Protein 3KB2 (pdb70)

Secondary structure (DSSP, 8-state):
-EEEEE-SSSSSHHHHHHHHHHHH---EEE---HHHHTT-HHHHHHHHHHHTT--SEEEES-HHHHHHHTTTBTT-----HHHHHHHHHHHTTTEEEEEEE--HHHHHHHHHHHS-S---HHHHHHHHHHHHH----SS-EEEEETTTS-HHHHHHHHHHHHHHGGG---/-EEEEE-SSSSSHHHHHHHHHHHH-PPEEE-S-HHHHHT-HHHHHHHHHHHHT--SEEEES-HHHHHHHTTTBTT-----HHHHHHHHHHHTTTEEEEEEE--HHHHHHHTTT-TTT--HHHHHHHHHH----SS-EEEEETTTS-HHHHHHHHHHHHHHHTT---

Foldseek 3Di:
DEEEEDEDPPQCLVVLQVVLCVVLVAAEAEADDQVQQLPDDVSNLVSLVVVLVDASHYYRHHLLVLQLCPVPDPSGHHHDPVSLVVSCVSCQLHYAAEYGYADLVVVLVSCVVVPDVPRPSVVSVSSNVSSVVSCVRPHDYHYDHSVPAPSVRVSVVVVVVVVCVVVDDD/DEEEEAEDPPFLLVVLLVLLCVPLVAAEEEADDFVQQLVDDVSNLVRLVVVLVDARHYYRHHQLVLQLCVVVDPSGHHYDPCSLVVSCVSCQVGYAAEYTEEPLVVVVVVPPPDPVVCVSVSSRVSSVVSCPHPHDYHYDHCVVDPSVVVSVVVNVVVCVVVVHDD

Solvent-accessible surface area: 17547 Å² total

B-factor: mean 28.63, std 14.68, range [1.0, 95.71]

Radius of gyration: 23.87 Å; Cα contacts (8 Å, |Δi|>4): 507; chains: 2; bounding box: 42×41×83 Å

Structure (mmCIF, N/CA/C/O backbone):
data_3KB2
#
_entry.id   3KB2
#
_cell.length_a   45.478
_cell.length_b   63.050
_cell.length_c   70.456
_cell.angle_alpha   90.000
_cell.angle_beta   91.570
_cell.angle_gamma   90.000
#
_symmetry.space_group_name_H-M   'P 1 21 1'
#
loop_
_entity.id
_entity.type
_entity.pdbx_description
1 polymer 'SPBc2 prophage-derived uncharacterized protein yorR'
2 non-polymer "GUANOSINE-3'-MONOPHOSPHATE-5'-DIPHOSPHATE"
3 non-polymer 'MAGNESIUM ION'
4 water water
#
loop_
_atom_site.group_PDB
_atom_site.id
_atom_site.type_symbol
_atom_site.label_atom_id
_atom_site.label_alt_id
_atom_site.label_comp_id
_atom_site.label_asym_id
_atom_site.label_entity_id
_atom_site.label_seq_id
_atom_site.pdbx_PDB_ins_code
_atom_site.Cartn_x
_atom_site.Cartn_y
_atom_site.Cartn_z
_atom_site.occupancy
_atom_site.B_iso_or_equiv
_atom_site.auth_seq_id
_atom_site.auth_comp_id
_atom_site.auth_asym_id
_atom_site.auth_atom_id
_atom_site.pdbx_PDB_model_num
ATOM 1 N N . THR A 1 2 ? -2.046 50.307 38.088 1.00 27.23 2 THR A N 1
ATOM 2 C CA . THR A 1 2 ? -2.293 51.736 38.402 1.00 23.90 2 THR A CA 1
ATOM 3 C C . THR A 1 2 ? -2.361 51.856 39.924 1.00 27.90 2 THR A C 1
ATOM 4 O O . THR A 1 2 ? -2.366 50.845 40.636 1.00 21.06 2 THR A O 1
ATOM 8 N N . LEU A 1 3 ? -2.393 53.088 40.418 1.00 24.05 3 LEU A N 1
ATOM 9 C CA . LEU A 1 3 ? -2.439 53.343 41.853 1.00 20.87 3 LEU A CA 1
ATOM 10 C C . LEU A 1 3 ? -3.825 53.828 42.241 1.00 14.85 3 LEU A C 1
ATOM 11 O O . LEU A 1 3 ? -4.217 54.945 41.905 1.00 13.18 3 LEU A O 1
ATOM 16 N N . ILE A 1 4 ? -4.565 52.984 42.954 1.00 17.32 4 ILE A N 1
ATOM 17 C CA . ILE A 1 4 ? -5.926 53.324 43.364 1.00 11.59 4 ILE A CA 1
ATOM 18 C C . ILE A 1 4 ? -5.963 53.908 44.763 1.00 9.39 4 ILE A C 1
ATOM 19 O O . ILE A 1 4 ? -5.559 53.268 45.724 1.00 18.53 4 ILE A O 1
ATOM 24 N N . ILE A 1 5 ? -6.461 55.128 44.869 1.00 10.71 5 ILE A N 1
ATOM 25 C CA . ILE A 1 5 ? -6.542 55.815 46.150 1.00 16.75 5 ILE A CA 1
ATOM 26 C C . ILE A 1 5 ? -7.999 55.967 46.594 1.00 15.41 5 ILE A C 1
ATOM 27 O O . ILE A 1 5 ? -8.828 56.540 45.874 1.00 25.05 5 ILE A O 1
ATOM 32 N N . LEU A 1 6 ? -8.305 55.455 47.781 1.00 19.49 6 LEU A N 1
ATOM 33 C CA . LEU A 1 6 ? -9.661 55.515 48.331 1.00 15.44 6 LEU A CA 1
ATOM 34 C C . LEU A 1 6 ? -9.754 56.539 49.450 1.00 14.93 6 LEU A C 1
ATOM 35 O O . LEU A 1 6 ? -9.109 56.406 50.483 1.00 12.37 6 LEU A O 1
ATOM 40 N N . GLU A 1 7 ? -10.570 57.561 49.239 1.00 17.01 7 GLU A N 1
ATOM 41 C CA . GLU A 1 7 ? -10.727 58.613 50.225 1.00 15.08 7 GLU A CA 1
ATOM 42 C C . GLU A 1 7 ? -12.188 58.826 50.559 1.00 14.79 7 GLU A C 1
ATOM 43 O O . GLU A 1 7 ? -13.077 58.426 49.809 1.00 16.32 7 GLU A O 1
ATOM 49 N N . GLY A 1 8 ? -12.427 59.469 51.692 1.00 12.94 8 GLY A N 1
ATOM 50 C CA . GLY A 1 8 ? -13.787 59.730 52.108 1.00 15.10 8 GLY A CA 1
ATOM 51 C C . GLY A 1 8 ? -13.962 59.470 53.588 1.00 17.09 8 GLY A C 1
ATOM 52 O O . GLY A 1 8 ? -13.119 58.818 54.220 1.00 13.38 8 GLY A O 1
ATOM 53 N N . PRO A 1 9 ? -15.056 59.982 54.173 1.00 18.70 9 PRO A N 1
ATOM 54 C CA . PRO A 1 9 ? -15.361 59.811 55.594 1.00 18.39 9 PRO A CA 1
ATOM 55 C C . PRO A 1 9 ? -15.602 58.345 55.942 1.00 19.34 9 PRO A C 1
ATOM 56 O O . PRO A 1 9 ? -15.728 57.497 55.055 1.00 24.07 9 PRO A O 1
ATOM 60 N N . ASP A 1 10 ? -15.682 58.062 57.239 1.00 20.24 10 ASP A N 1
ATOM 61 C CA . ASP A 1 10 ? -15.912 56.711 57.742 1.00 22.39 10 ASP A CA 1
ATOM 62 C C . ASP A 1 10 ? -17.222 56.084 57.289 1.00 24.05 10 ASP A C 1
ATOM 63 O O . ASP A 1 10 ? -18.191 56.775 56.964 1.00 14.49 10 ASP A O 1
ATOM 68 N N . CYS A 1 11 ? -17.240 54.759 57.293 1.00 19.49 11 CYS A N 1
ATOM 69 C CA . CYS A 1 11 ? -18.428 54.012 56.922 1.00 22.39 11 CYS A CA 1
ATOM 70 C C . CYS A 1 11 ? -18.936 54.292 55.517 1.00 25.29 11 CYS A C 1
ATOM 71 O O . CYS A 1 11 ? -20.146 54.373 55.288 1.00 32.27 11 CYS A O 1
ATOM 74 N N . CYS A 1 12 ? -18.016 54.443 54.574 1.00 16.37 12 CYS A N 1
ATOM 75 C CA . CYS A 1 12 ? -18.413 54.694 53.202 1.00 16.53 12 CYS A CA 1
ATOM 76 C C . CYS A 1 12 ? -17.894 53.601 52.279 1.00 11.89 12 CYS A C 1
ATOM 77 O O . CYS A 1 12 ? -17.601 53.849 51.113 1.00 18.26 12 CYS A O 1
ATOM 80 N N . PHE A 1 13 ? -17.784 52.394 52.823 1.00 7.69 13 PHE A N 1
ATOM 81 C CA . PHE A 1 13 ? -17.353 51.226 52.075 1.00 11.78 13 PHE A CA 1
ATOM 82 C C . PHE A 1 13 ? -15.904 51.230 51.589 1.00 10.35 13 PHE A C 1
ATOM 83 O O . PHE A 1 13 ? -15.515 50.360 50.813 1.00 10.28 13 PHE A O 1
ATOM 91 N N . LYS A 1 14 ? -15.096 52.181 52.047 1.00 12.41 14 LYS A N 1
ATOM 92 C CA . LYS A 1 14 ? -13.709 52.250 51.589 1.00 12.71 14 LYS A CA 1
ATOM 93 C C . LYS A 1 14 ? -12.932 50.944 51.707 1.00 10.45 14 LYS A C 1
ATOM 94 O O . LYS A 1 14 ? -12.395 50.449 50.718 1.00 7.71 14 LYS A O 1
ATOM 100 N N . SER A 1 15 ? -12.886 50.376 52.908 1.00 15.68 15 SER A N 1
ATOM 101 C CA . SER A 1 15 ? -12.148 49.138 53.135 1.00 10.43 15 SER A CA 1
ATOM 102 C C . SER A 1 15 ? -12.735 47.917 52.443 1.00 18.48 15 SER A C 1
ATOM 103 O O . SER A 1 15 ? -12.009 47.003 52.043 1.00 11.01 15 SER A O 1
ATOM 106 N N . THR A 1 16 ? -14.058 47.911 52.312 1.00 25.37 16 THR A N 1
ATOM 107 C CA . THR A 1 16 ? -14.778 46.830 51.647 1.00 15.71 16 THR A CA 1
ATOM 108 C C . THR A 1 16 ? -14.414 46.915 50.165 1.00 20.45 16 THR A C 1
ATOM 109 O O . THR A 1 16 ? -14.000 45.927 49.560 1.00 10.56 16 THR A O 1
ATOM 113 N N . VAL A 1 17 ? -14.562 48.104 49.583 1.00 21.35 17 VAL A N 1
ATOM 114 C CA . VAL A 1 17 ? -14.231 48.277 48.173 1.00 20.87 17 VAL A CA 1
ATOM 115 C C . VAL A 1 17 ? -12.798 47.836 47.941 1.00 11.75 17 VAL A C 1
ATOM 116 O O . VAL A 1 17 ? -12.514 47.092 47.008 1.00 13.76 17 VAL A O 1
ATOM 120 N N . ALA A 1 18 ? -11.903 48.289 48.810 1.00 10.48 18 ALA A N 1
ATOM 121 C CA . ALA A 1 18 ? -10.490 47.954 48.717 1.00 7.36 18 ALA A CA 1
ATOM 122 C C . ALA A 1 18 ? -10.272 46.438 48.660 1.00 14.35 18 ALA A C 1
ATOM 123 O O . ALA A 1 18 ? -9.476 45.933 47.857 1.00 9.62 18 ALA A O 1
ATOM 125 N N . ALA A 1 19 ? -10.980 45.715 49.522 1.00 13.66 19 ALA A N 1
ATOM 126 C CA . ALA A 1 19 ? -10.865 44.263 49.581 1.00 12.35 19 ALA A CA 1
ATOM 127 C C . ALA A 1 19 ? -11.377 43.600 48.306 1.00 13.89 19 ALA A C 1
ATOM 128 O O . ALA A 1 19 ? -10.809 42.617 47.837 1.00 7.71 19 ALA A O 1
ATOM 130 N N . LYS A 1 20 ? -12.466 44.139 47.758 1.00 15.13 20 LYS A N 1
ATOM 131 C CA . LYS A 1 20 ? -13.067 43.599 46.542 1.00 14.09 20 LYS A CA 1
ATOM 132 C C . LYS A 1 20 ? -12.190 43.903 45.317 1.00 18.23 20 LYS A C 1
ATOM 133 O O . LYS A 1 20 ? -12.051 43.068 44.414 1.00 16.51 20 LYS A O 1
ATOM 139 N N . LEU A 1 21 ? -11.595 45.094 45.288 1.00 18.97 21 LEU A N 1
ATOM 140 C CA . LEU A 1 21 ? -10.731 45.479 44.178 1.00 18.30 21 LEU A CA 1
ATOM 141 C C . LEU A 1 21 ? -9.455 44.651 44.228 1.00 13.66 21 LEU A C 1
ATOM 142 O O . LEU A 1 21 ? -8.931 44.237 43.198 1.00 16.51 21 LEU A O 1
ATOM 147 N N . SER A 1 22 ? -8.973 44.395 45.437 1.00 13.18 22 SER A N 1
ATOM 148 C CA . SER A 1 22 ? -7.750 43.626 45.630 1.00 11.99 22 SER A CA 1
ATOM 149 C C . SER A 1 22 ? -7.894 42.165 45.211 1.00 20.52 22 SER A C 1
ATOM 150 O O . SER A 1 22 ? -6.962 41.567 44.670 1.00 15.58 22 SER A O 1
ATOM 153 N N . LYS A 1 23 ? -9.060 41.589 45.476 1.00 20.80 23 LYS A N 1
ATOM 154 C CA . LYS A 1 23 ? -9.322 40.203 45.117 1.00 17.50 23 LYS A CA 1
ATOM 155 C C . LYS A 1 23 ? -9.279 40.076 43.597 1.00 25.52 23 LYS A C 1
ATOM 156 O O . LYS A 1 23 ? -8.659 39.157 43.063 1.00 24.94 23 LYS A O 1
ATOM 162 N N . GLU A 1 24 ? -9.925 41.013 42.906 1.00 23.69 24 GLU A N 1
ATOM 163 C CA . GLU A 1 24 ? -9.960 41.009 41.447 1.00 14.94 24 GLU A CA 1
ATOM 164 C C . GLU A 1 24 ? -8.642 41.425 40.816 1.00 16.93 24 GLU A C 1
ATOM 165 O O . GLU A 1 24 ? -7.996 40.630 40.148 1.00 33.34 24 GLU A O 1
ATOM 171 N N . LEU A 1 25 ? -8.243 42.674 41.030 1.00 26.31 25 LEU A N 1
ATOM 172 C CA . LEU A 1 25 ? -7.010 43.208 40.445 1.00 21.02 25 LEU A CA 1
ATOM 173 C C . LEU A 1 25 ? -5.754 42.585 41.032 1.00 26.78 25 LEU A C 1
ATOM 174 O O . LEU A 1 25 ? -4.672 42.679 40.449 1.00 27.88 25 LEU A O 1
ATOM 179 N N . LYS A 1 26 ? -5.917 41.960 42.191 1.00 27.78 26 LYS A N 1
ATOM 180 C CA . LYS A 1 26 ? -4.821 41.335 42.917 1.00 30.27 26 LYS A CA 1
ATOM 181 C C . LYS A 1 26 ? -3.808 42.366 43.401 1.00 30.37 26 LYS A C 1
ATOM 182 O O . LYS A 1 26 ? -2.614 42.080 43.516 1.00 30.12 26 LYS A O 1
ATOM 188 N N . TYR A 1 27 ? -4.292 43.575 43.681 1.00 26.15 27 TYR A N 1
ATOM 189 C CA . TYR A 1 27 ? -3.429 44.635 44.189 1.00 18.73 27 TYR A CA 1
ATOM 190 C C . TYR A 1 27 ? -3.377 44.529 45.708 1.00 18.63 27 TYR A C 1
ATOM 191 O O . TYR A 1 27 ? -4.379 44.241 46.351 1.00 24.38 27 TYR A O 1
ATOM 200 N N . PRO A 1 28 ? -2.198 44.737 46.305 1.00 20.56 28 PRO A N 1
ATOM 201 C CA . PRO A 1 28 ? -2.126 44.652 47.766 1.00 18.38 28 PRO A CA 1
ATOM 202 C C . PRO A 1 28 ? -2.855 45.879 48.311 1.00 16.05 28 PRO A C 1
ATOM 203 O O . PRO A 1 28 ? -2.961 46.880 47.614 1.00 19.05 28 PRO A O 1
ATOM 207 N N . ILE A 1 29 ? -3.342 45.799 49.546 1.00 18.77 29 ILE A N 1
ATOM 208 C CA . ILE A 1 29 ? -4.048 46.903 50.190 1.00 17.19 29 ILE A CA 1
ATOM 209 C C . ILE A 1 29 ? -3.177 47.534 51.282 1.00 17.25 29 ILE A C 1
ATOM 210 O O . ILE A 1 29 ? -2.683 46.840 52.173 1.00 15.11 29 ILE A O 1
ATOM 215 N N . ILE A 1 30 ? -3.021 48.852 51.232 1.00 19.66 30 ILE A N 1
ATOM 216 C CA . ILE A 1 30 ? -2.204 49.567 52.211 1.00 21.35 30 ILE A CA 1
ATOM 217 C C . ILE A 1 30 ? -2.955 50.772 52.779 1.00 16.69 30 ILE A C 1
ATOM 218 O O . ILE A 1 30 ? -3.556 51.535 52.029 1.00 19.59 30 ILE A O 1
ATOM 223 N N . LYS A 1 31 ? -2.925 50.932 54.098 1.00 13.74 31 LYS A N 1
ATOM 224 C CA . LYS A 1 31 ? -3.575 52.065 54.750 1.00 20.93 31 LYS A CA 1
ATOM 225 C C . LYS A 1 31 ? -2.606 53.239 54.651 1.00 22.15 31 LYS A C 1
ATOM 226 O O . LYS A 1 31 ? -1.458 53.125 55.064 1.00 29.88 31 LYS A O 1
ATOM 232 N N . GLY A 1 32 ? -3.064 54.360 54.106 1.00 29.41 32 GLY A N 1
ATOM 233 C CA . GLY A 1 32 ? -2.187 55.507 53.960 1.00 34.26 32 GLY A CA 1
ATOM 234 C C . GLY A 1 32 ? -2.052 56.388 55.184 1.00 43.87 32 GLY A C 1
ATOM 235 O O . GLY A 1 32 ? -0.962 56.505 55.760 1.00 52.00 32 GLY A O 1
ATOM 236 N N . SER A 1 33 ? -3.157 57.012 55.579 1.00 44.32 33 SER A N 1
ATOM 237 C CA . SER A 1 33 ? -3.163 57.902 56.736 1.00 48.06 33 SER A CA 1
ATOM 238 C C . SER A 1 33 ? -3.142 57.152 58.059 1.00 46.67 33 SER A C 1
ATOM 239 O O . SER A 1 33 ? -4.084 56.449 58.419 1.00 51.01 33 SER A O 1
ATOM 242 N N . SER A 1 34 ? -2.040 57.317 58.776 1.00 43.52 34 SER A N 1
ATOM 243 C CA . SER A 1 34 ? -1.840 56.679 60.067 1.00 38.06 34 SER A CA 1
ATOM 244 C C . SER A 1 34 ? -1.863 57.748 61.162 1.00 40.52 34 SER A C 1
ATOM 245 O O . SER A 1 34 ? -1.152 58.751 61.087 1.00 31.46 34 SER A O 1
ATOM 248 N N . PHE A 1 35 ? -2.688 57.536 62.179 1.00 40.44 35 PHE A N 1
ATOM 249 C CA . PHE A 1 35 ? -2.781 58.497 63.267 1.00 37.19 35 PHE A CA 1
ATOM 250 C C . PHE A 1 35 ? -1.431 58.609 63.963 1.00 33.45 35 PHE A C 1
ATOM 251 O O . PHE A 1 35 ? -0.995 59.705 64.294 1.00 36.18 35 PHE A O 1
ATOM 259 N N . GLU A 1 36 ? -0.767 57.477 64.172 1.00 33.72 36 GLU A N 1
ATOM 260 C CA . GLU A 1 36 ? 0.533 57.467 64.842 1.00 34.71 36 GLU A CA 1
ATOM 261 C C . GLU A 1 36 ? 1.588 58.232 64.048 1.00 32.20 36 GLU A C 1
ATOM 262 O O . GLU A 1 36 ? 2.397 58.961 64.614 1.00 34.09 36 GLU A O 1
ATOM 268 N N . LEU A 1 37 ? 1.581 58.052 62.734 1.00 33.45 37 LEU A N 1
ATOM 269 C CA . LEU A 1 37 ? 2.537 58.726 61.868 1.00 27.43 37 LEU A CA 1
ATOM 270 C C . LEU A 1 37 ? 2.268 60.224 61.830 1.00 29.39 37 LEU A C 1
ATOM 271 O O . LEU A 1 37 ? 3.192 61.036 61.746 1.00 33.08 37 LEU A O 1
ATOM 276 N N . ALA A 1 38 ? 0.994 60.589 61.887 1.00 25.76 38 ALA A N 1
ATOM 277 C CA . ALA A 1 38 ? 0.622 61.993 61.836 1.00 26.94 38 ALA A CA 1
ATOM 278 C C . ALA A 1 38 ? 1.182 62.777 63.008 1.00 23.70 38 ALA A C 1
ATOM 279 O O . ALA A 1 38 ? 1.527 63.944 62.864 1.00 20.36 38 ALA A O 1
ATOM 281 N N . LYS A 1 39 ? 1.280 62.131 64.165 1.00 26.88 39 LYS A N 1
ATOM 282 C CA . LYS A 1 39 ? 1.800 62.789 65.356 1.00 29.73 39 LYS A CA 1
ATOM 283 C C . LYS A 1 39 ? 3.322 62.708 65.513 1.00 31.75 39 LYS A C 1
ATOM 284 O O . LYS A 1 39 ? 3.861 63.161 66.517 1.00 36.63 39 LYS A O 1
ATOM 290 N N . SER A 1 40 ? 4.016 62.142 64.529 1.00 30.07 40 SER A N 1
ATOM 291 C CA . SER A 1 40 ? 5.469 62.031 64.622 1.00 27.63 40 SER A CA 1
ATOM 292 C C . SER A 1 40 ? 6.210 63.143 63.860 1.00 26.95 40 SER A C 1
ATOM 293 O O . SER A 1 40 ? 7.440 63.106 63.712 1.00 24.81 40 SER A O 1
ATOM 296 N N . GLY A 1 41 ? 5.456 64.136 63.387 1.00 23.24 41 GLY A N 1
ATOM 297 C CA . GLY A 1 41 ? 6.061 65.263 62.690 1.00 21.86 41 GLY A CA 1
ATOM 298 C C . GLY A 1 41 ? 5.910 65.297 61.183 1.00 14.99 41 GLY A C 1
ATOM 299 O O . GLY A 1 41 ? 5.722 64.268 60.551 1.00 19.30 41 GLY A O 1
ATOM 300 N N . ASN A 1 42 ? 6.020 66.482 60.596 1.00 18.80 42 ASN A N 1
ATOM 301 C CA . ASN A 1 42 ? 5.876 66.603 59.156 1.00 20.19 42 ASN A CA 1
ATOM 302 C C . ASN A 1 42 ? 6.924 65.839 58.315 1.00 25.30 42 ASN A C 1
ATOM 303 O O . ASN A 1 42 ? 6.565 65.163 57.349 1.00 23.66 42 ASN A O 1
ATOM 308 N N . GLU A 1 43 ? 8.202 65.939 58.674 1.00 25.91 43 GLU A N 1
ATOM 309 C CA . GLU A 1 43 ? 9.264 65.236 57.949 1.00 26.60 43 GLU A CA 1
ATOM 310 C C . GLU A 1 43 ? 8.933 63.737 57.839 1.00 22.62 43 GLU A C 1
ATOM 311 O O . GLU A 1 43 ? 9.021 63.143 56.760 1.00 26.56 43 GLU A O 1
ATOM 317 N N . LYS A 1 44 ? 8.580 63.124 58.966 1.00 19.10 44 LYS A N 1
ATOM 318 C CA . LYS A 1 44 ? 8.231 61.711 58.977 1.00 22.08 44 LYS A CA 1
ATOM 319 C C . LYS A 1 44 ? 6.999 61.520 58.086 1.00 27.90 44 LYS A C 1
ATOM 320 O O . LYS A 1 44 ? 6.934 60.564 57.309 1.00 23.86 44 LYS A O 1
ATOM 326 N N . LEU A 1 45 ? 6.030 62.435 58.202 1.00 20.65 45 LEU A N 1
ATOM 327 C CA . LEU A 1 45 ? 4.777 62.366 57.437 1.00 21.96 45 LEU A CA 1
ATOM 328 C C . LEU A 1 45 ? 5.012 62.363 55.940 1.00 13.61 45 LEU A C 1
ATOM 329 O O . LEU A 1 45 ? 4.572 61.460 55.231 1.00 18.57 45 LEU A O 1
ATOM 334 N N . PHE A 1 46 ? 5.709 63.383 55.468 1.00 11.97 46 PHE A N 1
ATOM 335 C CA . PHE A 1 46 ? 6.001 63.521 54.050 1.00 23.60 46 PHE A CA 1
ATOM 336 C C . PHE A 1 46 ? 6.802 62.346 53.498 1.00 22.69 46 PHE A C 1
ATOM 337 O O . PHE A 1 46 ? 6.530 61.855 52.398 1.00 15.24 46 PHE A O 1
ATOM 345 N N . GLU A 1 47 ? 7.793 61.908 54.265 1.00 20.11 47 GLU A N 1
ATOM 346 C CA . GLU A 1 47 ? 8.637 60.789 53.865 1.00 23.21 47 GLU A CA 1
ATOM 347 C C . GLU A 1 47 ? 7.782 59.541 53.553 1.00 19.41 47 GLU A C 1
ATOM 348 O O . GLU A 1 47 ? 7.952 58.888 52.515 1.00 22.11 47 GLU A O 1
ATOM 354 N N . HIS A 1 48 ? 6.851 59.229 54.444 1.00 12.60 48 HIS A N 1
ATOM 355 C CA . HIS A 1 48 ? 5.981 58.079 54.257 1.00 13.69 48 HIS A CA 1
ATOM 356 C C . HIS A 1 48 ? 5.082 58.206 53.024 1.00 16.79 48 HIS A C 1
ATOM 357 O O . HIS A 1 48 ? 4.917 57.246 52.264 1.00 13.57 48 HIS A O 1
ATOM 364 N N . PHE A 1 49 ? 4.498 59.388 52.829 1.00 15.45 49 PHE A N 1
ATOM 365 C CA . PHE A 1 49 ? 3.620 59.611 51.692 1.00 7.78 49 PHE A CA 1
ATOM 366 C C . PHE A 1 49 ? 4.392 59.535 50.396 1.00 13.83 49 PHE A C 1
ATOM 367 O O . PHE A 1 49 ? 3.887 59.047 49.388 1.00 20.07 49 PHE A O 1
ATOM 375 N N . ASN A 1 50 ? 5.628 60.008 50.427 1.00 18.14 50 ASN A N 1
ATOM 376 C CA . ASN A 1 50 ? 6.457 59.989 49.235 1.00 15.95 50 ASN A CA 1
ATOM 377 C C . ASN A 1 50 ? 6.797 58.562 48.831 1.00 12.73 50 ASN A C 1
ATOM 378 O O . ASN A 1 50 ? 6.876 58.258 47.649 1.00 17.19 50 ASN A O 1
ATOM 383 N N . LYS A 1 51 ? 7.015 57.695 49.816 1.00 16.14 51 LYS A N 1
ATOM 384 C CA . LYS A 1 51 ? 7.326 56.297 49.534 1.00 17.94 51 LYS A CA 1
ATOM 385 C C . LYS A 1 51 ? 6.111 55.626 48.921 1.00 24.41 51 LYS A C 1
ATOM 386 O O . LYS A 1 51 ? 6.233 54.839 47.982 1.00 28.95 51 LYS A O 1
ATOM 392 N N . LEU A 1 52 ? 4.932 55.920 49.454 1.00 24.29 52 LEU A N 1
ATOM 393 C CA . LEU A 1 52 ? 3.739 55.320 48.893 1.00 20.74 52 LEU A CA 1
ATOM 394 C C . LEU A 1 52 ? 3.609 55.800 47.463 1.00 13.05 52 LEU A C 1
ATOM 395 O O . LEU A 1 52 ? 3.222 55.042 46.595 1.00 19.11 52 LEU A O 1
ATOM 400 N N . ALA A 1 53 ? 3.963 57.058 47.224 1.00 17.51 53 ALA A N 1
ATOM 401 C CA . ALA A 1 53 ? 3.869 57.631 45.892 1.00 16.20 53 ALA A CA 1
ATOM 402 C C . ALA A 1 53 ? 4.735 56.900 44.875 1.00 22.03 53 ALA A C 1
ATOM 403 O O . ALA A 1 53 ? 4.558 57.061 43.666 1.00 19.78 53 ALA A O 1
ATOM 405 N N . ASP A 1 54 ? 5.684 56.105 45.352 1.00 27.26 54 ASP A N 1
ATOM 406 C CA . ASP A 1 54 ? 6.536 55.350 44.438 1.00 22.53 54 ASP A CA 1
ATOM 407 C C . ASP A 1 54 ? 5.858 54.045 44.042 1.00 21.14 54 ASP A C 1
ATOM 408 O O . ASP A 1 54 ? 6.121 53.502 42.974 1.00 24.77 54 ASP A O 1
ATOM 413 N N . GLU A 1 55 ? 4.981 53.552 44.913 1.00 25.09 55 GLU A N 1
ATOM 414 C CA . GLU A 1 55 ? 4.262 52.311 44.669 1.00 20.90 55 GLU A CA 1
ATOM 415 C C . GLU A 1 55 ? 3.332 52.413 43.470 1.00 26.82 55 GLU A C 1
ATOM 416 O O . GLU A 1 55 ? 2.973 53.509 43.026 1.00 23.75 55 GLU A O 1
ATOM 422 N N . ASP A 1 56 ? 2.960 51.251 42.941 1.00 23.21 56 ASP A N 1
ATOM 423 C CA . ASP A 1 56 ? 2.043 51.169 41.814 1.00 25.15 56 ASP A CA 1
ATOM 424 C C . ASP A 1 56 ? 1.383 49.798 41.874 1.00 27.91 56 ASP A C 1
ATOM 425 O O . ASP A 1 56 ? 1.945 48.852 42.430 1.00 24.76 56 ASP A O 1
ATOM 430 N N . ASN A 1 57 ? 0.183 49.706 41.315 1.00 25.11 57 ASN A N 1
ATOM 431 C CA . ASN A 1 57 ? -0.585 48.473 41.322 1.00 18.94 57 ASN A CA 1
ATOM 432 C C . ASN A 1 57 ? -0.929 48.075 42.750 1.00 20.28 57 ASN A C 1
ATOM 433 O O . ASN A 1 57 ? -0.798 46.916 43.148 1.00 20.16 57 ASN A O 1
ATOM 438 N N . VAL A 1 58 ? -1.361 49.061 43.526 1.00 16.39 58 VAL A N 1
ATOM 439 C CA . VAL A 1 58 ? -1.760 48.816 44.899 1.00 18.34 58 VAL A CA 1
ATOM 440 C C . VAL A 1 58 ? -2.951 49.696 45.171 1.00 11.66 58 VAL A C 1
ATOM 441 O O . VAL A 1 58 ? -3.251 50.593 44.397 1.00 13.55 58 VAL A O 1
ATOM 445 N N . ILE A 1 59 ? -3.634 49.412 46.269 1.00 13.85 59 ILE A N 1
ATOM 446 C CA . ILE A 1 59 ? -4.806 50.164 46.675 1.00 16.56 59 ILE A CA 1
ATOM 447 C C . ILE A 1 59 ? -4.474 50.844 47.992 1.00 9.04 59 ILE A C 1
ATOM 448 O O . ILE A 1 59 ? -4.097 50.180 48.949 1.00 14.01 59 ILE A O 1
ATOM 453 N N . ILE A 1 60 ? -4.597 52.166 48.030 1.00 8.18 60 ILE A N 1
ATOM 454 C CA . ILE A 1 60 ? -4.300 52.928 49.236 1.00 12.43 60 ILE A CA 1
ATOM 455 C C . ILE A 1 60 ? -5.610 53.341 49.914 1.00 17.60 60 ILE A C 1
ATOM 456 O O . ILE A 1 60 ? -6.346 54.188 49.401 1.00 21.85 60 ILE A O 1
ATOM 461 N N . ASP A 1 61 ? -5.898 52.721 51.055 1.00 14.29 61 ASP A N 1
ATOM 462 C CA . ASP A 1 61 ? -7.105 52.991 51.838 1.00 17.27 61 ASP A CA 1
ATOM 463 C C . ASP A 1 61 ? -6.813 54.224 52.701 1.00 12.00 61 ASP A C 1
ATOM 464 O O . ASP A 1 61 ? -6.213 54.105 53.762 1.00 16.03 61 ASP A O 1
ATOM 469 N N . ARG A 1 62 ? -7.231 55.395 52.219 1.00 12.90 62 ARG A N 1
ATOM 470 C CA . ARG A 1 62 ? -7.011 56.683 52.884 1.00 17.93 62 ARG A CA 1
ATOM 471 C C . ARG A 1 62 ? -5.586 57.155 52.605 1.00 18.14 62 ARG A C 1
ATOM 472 O O . ARG A 1 62 ? -4.625 56.414 52.820 1.00 16.79 62 ARG A O 1
ATOM 480 N N . PHE A 1 63 ? -5.452 58.394 52.138 1.00 19.83 63 PHE A N 1
ATOM 481 C CA . PHE A 1 63 ? -4.143 58.913 51.776 1.00 13.84 63 PHE A CA 1
ATOM 482 C C . PHE A 1 63 ? -3.936 60.402 52.127 1.00 13.95 63 PHE A C 1
ATOM 483 O O . PHE A 1 63 ? -4.354 60.848 53.194 1.00 9.40 63 PHE A O 1
ATOM 491 N N . VAL A 1 64 ? -3.282 61.152 51.235 1.00 17.35 64 VAL A N 1
ATOM 492 C CA . VAL A 1 64 ? -2.983 62.570 51.453 1.00 13.85 64 VAL A CA 1
ATOM 493 C C . VAL A 1 64 ? -4.196 63.463 51.697 1.00 18.80 64 VAL A C 1
ATOM 494 O O . VAL A 1 64 ? -4.102 64.440 52.431 1.00 20.55 64 VAL A O 1
ATOM 498 N N . TYR A 1 65 ? -5.332 63.151 51.093 1.00 12.71 65 TYR A N 1
ATOM 499 C CA . TYR A 1 65 ? -6.496 63.997 51.295 1.00 16.97 65 TYR A CA 1
ATOM 500 C C . TYR A 1 65 ? -7.088 63.840 52.683 1.00 20.14 65 TYR A C 1
ATOM 501 O O . TYR A 1 65 ? -7.438 64.836 53.312 1.00 20.32 65 TYR A O 1
ATOM 510 N N . SER A 1 66 ? -7.183 62.610 53.184 1.00 16.20 66 SER A N 1
ATOM 511 C CA . SER A 1 66 ? -7.696 62.421 54.533 1.00 12.06 66 SER A CA 1
ATOM 512 C C . SER A 1 66 ? -6.758 63.141 55.505 1.00 13.78 66 SER A C 1
ATOM 513 O O . SER A 1 66 ? -7.196 63.623 56.543 1.00 13.80 66 SER A O 1
ATOM 516 N N . ASN A 1 67 ? -5.465 63.204 55.181 1.00 12.75 67 ASN A N 1
ATOM 517 C CA . ASN A 1 67 ? -4.528 63.887 56.061 1.00 9.80 67 ASN A CA 1
ATOM 518 C C . ASN A 1 67 ? -4.925 65.348 56.212 1.00 13.90 67 ASN A C 1
ATOM 519 O O . ASN A 1 67 ? -4.948 65.873 57.319 1.00 19.94 67 ASN A O 1
ATOM 524 N N . LEU A 1 68 ? -5.242 65.994 55.095 1.00 9.77 68 LEU A N 1
ATOM 525 C CA . LEU A 1 68 ? -5.662 67.387 55.095 1.00 11.21 68 LEU A CA 1
ATOM 526 C C . LEU A 1 68 ? -6.914 67.634 55.937 1.00 17.29 68 LEU A C 1
ATOM 527 O O . LEU A 1 68 ? -7.060 68.695 56.549 1.00 20.45 68 LEU A O 1
ATOM 532 N N . VAL A 1 69 ? -7.812 66.649 55.966 1.00 17.97 69 VAL A N 1
ATOM 533 C CA . VAL A 1 69 ? -9.064 66.732 56.725 1.00 15.13 69 VAL A CA 1
ATOM 534 C C . VAL A 1 69 ? -8.820 66.621 58.232 1.00 22.45 69 VAL A C 1
ATOM 535 O O . VAL A 1 69 ? -9.150 67.534 59.002 1.00 20.90 69 VAL A O 1
ATOM 539 N N . TYR A 1 70 ? -8.219 65.506 58.643 1.00 22.56 70 TYR A N 1
ATOM 540 C CA . TYR A 1 70 ? -7.962 65.246 60.052 1.00 22.39 70 TYR A CA 1
ATOM 541 C C . TYR A 1 70 ? -6.929 66.128 60.731 1.00 26.03 70 TYR A C 1
ATOM 542 O O . TYR A 1 70 ? -6.852 66.157 61.962 1.00 23.95 70 TYR A O 1
ATOM 551 N N . ALA A 1 71 ? -6.144 66.852 59.937 1.00 22.54 71 ALA A N 1
ATOM 552 C CA . ALA A 1 71 ? -5.135 67.743 60.490 1.00 25.14 71 ALA A CA 1
ATOM 553 C C . ALA A 1 71 ? -5.830 68.986 61.048 1.00 27.03 71 ALA A C 1
ATOM 554 O O . ALA A 1 71 ? -5.285 69.698 61.891 1.00 18.43 71 ALA A O 1
ATOM 556 N N . LYS A 1 72 ? -7.045 69.233 60.576 1.00 24.28 72 LYS A N 1
ATOM 557 C CA . LYS A 1 72 ? -7.808 70.376 61.035 1.00 24.28 72 LYS A CA 1
ATOM 558 C C . LYS A 1 72 ? -8.689 69.991 62.225 1.00 26.90 72 LYS A C 1
ATOM 559 O O . LYS A 1 72 ? -9.425 70.827 62.755 1.00 29.49 72 LYS A O 1
ATOM 565 N N . LYS A 1 73 ? -8.614 68.732 62.655 1.00 20.19 73 LYS A N 1
ATOM 566 C CA . LYS A 1 73 ? -9.433 68.270 63.781 1.00 25.32 73 LYS A CA 1
ATOM 567 C C . LYS A 1 73 ? -8.667 67.825 65.023 1.00 23.47 73 LYS A C 1
ATOM 568 O O . LYS A 1 73 ? -9.174 67.929 66.140 1.00 27.48 73 LYS A O 1
ATOM 574 N N . PHE A 1 74 ? -7.450 67.332 64.832 1.00 22.92 74 PHE A N 1
ATOM 575 C CA . PHE A 1 74 ? -6.649 66.852 65.951 1.00 26.87 74 PHE A CA 1
ATOM 576 C C . PHE A 1 74 ? -5.419 67.700 66.193 1.00 26.17 74 PHE A C 1
ATOM 577 O O . PHE A 1 74 ? -4.833 68.248 65.256 1.00 21.01 74 PHE A O 1
ATOM 585 N N . LYS A 1 75 ? -5.027 67.803 67.457 1.00 17.58 75 LYS A N 1
ATOM 586 C CA . LYS A 1 75 ? -3.839 68.568 67.799 1.00 22.80 75 LYS A CA 1
ATOM 587 C C . LYS A 1 75 ? -2.620 67.667 67.650 1.00 25.28 75 LYS A C 1
ATOM 588 O O . LYS A 1 75 ? -2.742 66.439 67.647 1.00 23.18 75 LYS A O 1
ATOM 594 N N . ASP A 1 76 ? -1.449 68.288 67.530 1.00 24.88 76 ASP A N 1
ATOM 595 C CA . ASP A 1 76 ? -0.195 67.566 67.356 1.00 28.79 76 ASP A CA 1
ATOM 596 C C . ASP A 1 76 ? -0.375 66.526 66.249 1.00 31.57 76 ASP A C 1
ATOM 597 O O . ASP A 1 76 ? 0.069 65.381 66.369 1.00 30.82 76 ASP A O 1
ATOM 602 N N . TYR A 1 77 ? -1.043 66.942 65.175 1.00 31.32 77 TYR A N 1
ATOM 603 C CA . TYR A 1 77 ? -1.320 66.079 64.033 1.00 19.61 77 TYR A CA 1
ATOM 604 C C . TYR A 1 77 ? -0.799 66.762 62.777 1.00 23.16 77 TYR A C 1
ATOM 605 O O . TYR A 1 77 ? -1.463 67.633 62.218 1.00 19.33 77 TYR A O 1
ATOM 614 N N . SER A 1 78 ? 0.384 66.350 62.331 1.00 14.60 78 SER A N 1
ATOM 615 C CA . SER A 1 78 ? 1.017 66.935 61.152 1.00 16.49 78 SER A CA 1
ATOM 616 C C . SER A 1 78 ? 0.194 66.918 59.872 1.00 17.52 78 SER A C 1
ATOM 617 O O . SER A 1 78 ? -0.569 65.990 59.605 1.00 15.98 78 SER A O 1
ATOM 620 N N . ILE A 1 79 ? 0.384 67.957 59.071 1.00 17.52 79 ILE A N 1
ATOM 621 C CA . ILE A 1 79 ? -0.314 68.083 57.808 1.00 18.87 79 ILE A CA 1
ATOM 622 C C . ILE A 1 79 ? 0.667 68.385 56.691 1.00 18.97 79 ILE A C 1
ATOM 623 O O . ILE A 1 79 ? 1.698 69.016 56.910 1.00 22.12 79 ILE A O 1
ATOM 628 N N . LEU A 1 80 ? 0.363 67.917 55.490 1.00 15.83 80 LEU A N 1
ATOM 629 C CA . LEU A 1 80 ? 1.234 68.209 54.365 1.00 16.24 80 LEU A CA 1
ATOM 630 C C . LEU A 1 80 ? 1.123 69.690 54.037 1.00 16.04 80 LEU A C 1
ATOM 631 O O . LEU A 1 80 ? 0.099 70.308 54.309 1.00 17.61 80 LEU A O 1
ATOM 636 N N . THR A 1 81 ? 2.178 70.259 53.462 1.00 17.68 81 THR A N 1
ATOM 637 C CA . THR A 1 81 ? 2.141 71.657 53.062 1.00 15.80 81 THR A CA 1
ATOM 638 C C . THR A 1 81 ? 1.613 71.661 51.630 1.00 25.61 81 THR A C 1
ATOM 639 O O . THR A 1 81 ? 1.557 70.614 50.979 1.00 26.17 81 THR A O 1
ATOM 643 N N . GLU A 1 82 ? 1.220 72.833 51.146 1.00 25.26 82 GLU A N 1
ATOM 644 C CA . GLU A 1 82 ? 0.721 72.961 49.786 1.00 27.19 82 GLU A CA 1
ATOM 645 C C . GLU A 1 82 ? 1.743 72.414 48.807 1.00 18.92 82 GLU A C 1
ATOM 646 O O . GLU A 1 82 ? 1.408 71.670 47.891 1.00 18.59 82 GLU A O 1
ATOM 652 N N . ARG A 1 83 ? 2.996 72.789 49.013 1.00 13.75 83 ARG A N 1
ATOM 653 C CA . ARG A 1 83 ? 4.058 72.356 48.133 1.00 16.25 83 ARG A CA 1
ATOM 654 C C . ARG A 1 83 ? 4.228 70.840 48.131 1.00 17.08 83 ARG A C 1
ATOM 655 O O . ARG A 1 83 ? 4.329 70.233 47.072 1.00 23.74 83 ARG A O 1
ATOM 663 N N . GLN A 1 84 ? 4.248 70.218 49.306 1.00 25.52 84 GLN A N 1
ATOM 664 C CA . GLN A 1 84 ? 4.419 68.767 49.370 1.00 16.67 84 GLN A CA 1
ATOM 665 C C . GLN A 1 84 ? 3.250 68.055 48.683 1.00 27.03 84 GLN A C 1
ATOM 666 O O . GLN A 1 84 ? 3.459 67.153 47.866 1.00 21.91 84 GLN A O 1
ATOM 672 N N . LEU A 1 85 ? 2.025 68.471 49.004 1.00 16.64 85 LEU A N 1
ATOM 673 C CA . LEU A 1 85 ? 0.841 67.869 48.408 1.00 21.57 85 LEU A CA 1
ATOM 674 C C . LEU A 1 85 ? 0.940 67.956 46.893 1.00 23.08 85 LEU A C 1
ATOM 675 O O . LEU A 1 85 ? 0.703 66.986 46.183 1.00 24.44 85 LEU A O 1
ATOM 680 N N . ARG A 1 86 ? 1.292 69.132 46.402 1.00 22.22 86 ARG A N 1
ATOM 681 C CA . ARG A 1 86 ? 1.419 69.350 44.975 1.00 22.36 86 ARG A CA 1
ATOM 682 C C . ARG A 1 86 ? 2.511 68.439 44.404 1.00 19.01 86 ARG A C 1
ATOM 683 O O . ARG A 1 86 ? 2.391 67.928 43.299 1.00 22.07 86 ARG A O 1
ATOM 691 N N . PHE A 1 87 ? 3.570 68.224 45.170 1.00 21.87 87 PHE A N 1
ATOM 692 C CA . PHE A 1 87 ? 4.663 67.368 44.725 1.00 21.93 87 PHE A CA 1
ATOM 693 C C . PHE A 1 87 ? 4.189 65.924 44.575 1.00 15.50 87 PHE A C 1
ATOM 694 O O . PHE A 1 87 ? 4.476 65.270 43.580 1.00 22.33 87 PHE A O 1
ATOM 702 N N . ILE A 1 88 ? 3.451 65.431 45.562 1.00 25.13 88 ILE A N 1
ATOM 703 C CA . ILE A 1 88 ? 2.947 64.055 45.522 1.00 25.46 88 ILE A CA 1
ATOM 704 C C . ILE A 1 88 ? 1.969 63.821 44.377 1.00 18.64 88 ILE A C 1
ATOM 705 O O . ILE A 1 88 ? 1.988 62.767 43.747 1.00 28.73 88 ILE A O 1
ATOM 710 N N . GLU A 1 89 ? 1.122 64.807 44.109 1.00 19.76 89 GLU A N 1
ATOM 711 C CA . GLU A 1 89 ? 0.150 64.699 43.027 1.00 20.44 89 GLU A CA 1
ATOM 712 C C . GLU A 1 89 ? 0.848 64.588 41.674 1.00 22.69 89 GLU A C 1
ATOM 713 O O . GLU A 1 89 ? 0.535 63.714 40.868 1.00 21.72 89 GLU A O 1
ATOM 719 N N . ASP A 1 90 ? 1.797 65.480 41.424 1.00 25.19 90 ASP A N 1
ATOM 720 C CA . ASP A 1 90 ? 2.521 65.455 40.164 1.00 27.13 90 ASP A CA 1
ATOM 721 C C . ASP A 1 90 ? 3.243 64.117 40.010 1.00 22.62 90 ASP A C 1
ATOM 722 O O . ASP A 1 90 ? 3.340 63.557 38.918 1.00 22.53 90 ASP A O 1
ATOM 727 N N . LYS A 1 91 ? 3.734 63.597 41.120 1.00 16.93 91 LYS A N 1
ATOM 728 C CA . LYS A 1 91 ? 4.456 62.342 41.096 1.00 18.81 91 LYS A CA 1
ATOM 729 C C . LYS A 1 91 ? 3.626 61.090 40.723 1.00 24.97 91 LYS A C 1
ATOM 730 O O . LYS A 1 91 ? 4.178 60.108 40.216 1.00 24.76 91 LYS A O 1
ATOM 736 N N . ILE A 1 92 ? 2.314 61.122 40.948 1.00 17.39 92 ILE A N 1
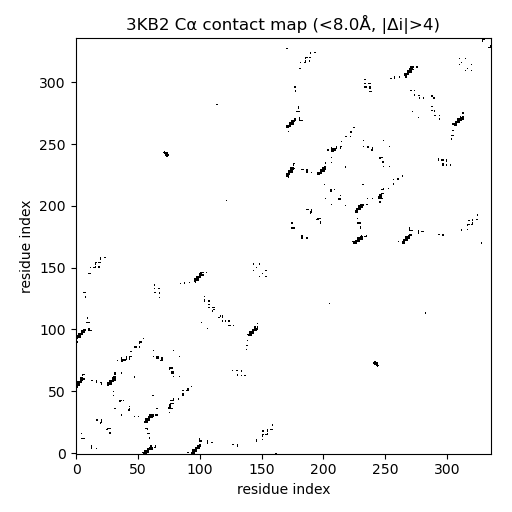ATOM 737 C CA . ILE A 1 92 ? 1.468 59.964 40.653 1.00 16.54 92 ILE A CA 1
ATOM 738 C C . ILE A 1 92 ? 0.295 60.266 39.730 1.00 22.23 92 ILE A C 1
ATOM 739 O O . ILE A 1 92 ? -0.597 59.437 39.569 1.00 22.96 92 ILE A O 1
ATOM 744 N N . LYS A 1 93 ? 0.289 61.454 39.138 1.00 20.82 93 LYS A N 1
ATOM 745 C CA . LYS A 1 93 ? -0.793 61.864 38.251 1.00 19.28 93 LYS A CA 1
ATOM 746 C C . LYS A 1 93 ? -0.979 60.940 37.049 1.00 25.31 93 LYS A C 1
ATOM 747 O O . LYS A 1 93 ? -2.091 60.789 36.550 1.00 29.91 93 LYS A O 1
ATOM 753 N N . ALA A 1 94 ? 0.102 60.313 36.593 1.00 22.43 94 ALA A N 1
ATOM 754 C CA . ALA A 1 94 ? 0.033 59.435 35.432 1.00 29.61 94 ALA A CA 1
ATOM 755 C C . ALA A 1 94 ? -0.274 57.979 35.744 1.00 23.58 94 ALA A C 1
ATOM 756 O O . ALA A 1 94 ? -0.189 57.118 34.871 1.00 28.82 94 ALA A O 1
ATOM 758 N N . LYS A 1 95 ? -0.642 57.691 36.977 1.00 21.38 95 LYS A N 1
ATOM 759 C CA . LYS A 1 95 ? -0.906 56.316 37.328 1.00 19.12 95 LYS A CA 1
ATOM 760 C C . LYS A 1 95 ? -1.949 56.245 38.410 1.00 20.01 95 LYS A C 1
ATOM 761 O O . LYS A 1 95 ? -2.399 55.165 38.782 1.00 24.12 95 LYS A O 1
ATOM 767 N N . ALA A 1 96 ? -2.335 57.400 38.920 1.00 18.02 96 ALA A N 1
ATOM 768 C CA . ALA A 1 96 ? -3.284 57.417 40.004 1.00 17.92 96 ALA A CA 1
ATOM 769 C C . ALA A 1 96 ? -4.731 57.536 39.592 1.00 23.42 96 ALA A C 1
ATOM 770 O O . ALA A 1 96 ? -5.067 58.173 38.593 1.00 25.05 96 ALA A O 1
ATOM 772 N N . LYS A 1 97 ? -5.579 56.878 40.374 1.00 23.31 97 LYS A N 1
ATOM 773 C CA . LYS A 1 97 ? -7.024 56.908 40.200 1.00 19.51 97 LYS A CA 1
ATOM 774 C C . LYS A 1 97 ? -7.501 57.282 41.596 1.00 21.65 97 LYS A C 1
ATOM 775 O O . LYS A 1 97 ? -7.416 56.471 42.526 1.00 18.54 97 LYS A O 1
ATOM 781 N N . VAL A 1 98 ? -7.965 58.520 41.745 1.00 16.82 98 VAL A N 1
ATOM 782 C CA . VAL A 1 98 ? -8.426 59.015 43.035 1.00 19.15 98 VAL A CA 1
ATOM 783 C C . VAL A 1 98 ? -9.916 58.813 43.229 1.00 15.71 98 VAL A C 1
ATOM 784 O O . VAL A 1 98 ? -10.726 59.410 42.526 1.00 16.62 98 VAL A O 1
ATOM 788 N N . VAL A 1 99 ? -10.275 57.974 44.191 1.00 14.36 99 VAL A N 1
ATOM 789 C CA . VAL A 1 99 ? -11.679 57.703 44.452 1.00 11.41 99 VAL A CA 1
ATOM 790 C C . VAL A 1 99 ? -12.170 58.387 45.717 1.00 14.62 99 VAL A C 1
ATOM 791 O O . VAL A 1 99 ? -11.516 58.336 46.757 1.00 21.33 99 VAL A O 1
ATOM 795 N N . TYR A 1 100 ? -13.321 59.039 45.617 1.00 15.92 100 TYR A N 1
ATOM 796 C CA . TYR A 1 100 ? -13.918 59.733 46.751 1.00 17.01 100 TYR A CA 1
ATOM 797 C C . TYR A 1 100 ? -15.259 59.066 47.044 1.00 12.79 100 TYR A C 1
ATOM 798 O O . TYR A 1 100 ? -16.206 59.184 46.269 1.00 16.08 100 TYR A O 1
ATOM 807 N N . LEU A 1 101 ? -15.329 58.345 48.151 1.00 6.69 101 LEU A N 1
ATOM 808 C CA . LEU A 1 101 ? -16.563 57.689 48.509 1.00 5.52 101 LEU A CA 1
ATOM 809 C C . LEU A 1 101 ? -17.235 58.487 49.609 1.00 13.10 101 LEU A C 1
ATOM 810 O O . LEU A 1 101 ? -16.625 58.765 50.643 1.00 16.40 101 LEU A O 1
ATOM 815 N N . HIS A 1 102 ? -18.493 58.861 49.391 1.00 15.97 102 HIS A N 1
ATOM 816 C CA . HIS A 1 102 ? -19.221 59.645 50.387 1.00 21.39 102 HIS A CA 1
ATOM 817 C C . HIS A 1 102 ? -20.655 59.167 50.597 1.00 21.72 102 HIS A C 1
ATOM 818 O O . HIS A 1 102 ? -21.037 58.079 50.157 1.00 25.12 102 HIS A O 1
ATOM 825 N N . ALA A 1 103 ? -21.438 59.993 51.284 1.00 14.47 103 ALA A N 1
ATOM 826 C CA . ALA A 1 103 ? -22.849 59.713 51.551 1.00 17.39 103 ALA A CA 1
ATOM 827 C C . ALA A 1 103 ? -23.410 60.877 52.352 1.00 23.61 103 ALA A C 1
ATOM 828 O O . ALA A 1 103 ? -22.656 61.606 53.002 1.00 21.27 103 ALA A O 1
ATOM 830 N N . ASP A 1 104 ? -24.724 61.062 52.301 1.00 21.80 104 ASP A N 1
ATOM 831 C CA . ASP A 1 104 ? -25.349 62.141 53.049 1.00 23.23 104 ASP A CA 1
ATOM 832 C C . ASP A 1 104 ? -25.040 61.952 54.533 1.00 16.06 104 ASP A C 1
ATOM 833 O O . ASP A 1 104 ? -24.700 60.855 54.962 1.00 18.71 104 ASP A O 1
ATOM 838 N N . PRO A 1 105 ? -25.130 63.032 55.328 1.00 20.41 105 PRO A N 1
ATOM 839 C CA . PRO A 1 105 ? -24.864 62.991 56.772 1.00 20.77 105 PRO A CA 1
ATOM 840 C C . PRO A 1 105 ? -25.808 62.031 57.483 1.00 19.04 105 PRO A C 1
ATOM 841 O O . PRO A 1 105 ? -25.407 61.286 58.376 1.00 22.22 105 PRO A O 1
ATOM 845 N N . SER A 1 106 ? -27.072 62.058 57.083 1.00 21.20 106 SER A N 1
ATOM 846 C CA . SER A 1 106 ? -28.063 61.177 57.682 1.00 20.39 106 SER A CA 1
ATOM 847 C C . SER A 1 106 ? -27.630 59.718 57.545 1.00 25.23 106 SER A C 1
ATOM 848 O O . SER A 1 106 ? -27.677 58.968 58.512 1.00 31.25 106 SER A O 1
ATOM 851 N N . VAL A 1 107 ? -27.195 59.335 56.345 1.00 16.34 107 VAL A N 1
ATOM 852 C CA . VAL A 1 107 ? -26.745 57.975 56.070 1.00 18.35 107 VAL A CA 1
ATOM 853 C C . VAL A 1 107 ? -25.529 57.593 56.898 1.00 22.33 107 VAL A C 1
ATOM 854 O O . VAL A 1 107 ? -25.432 56.480 57.421 1.00 23.21 107 VAL A O 1
ATOM 858 N N . ILE A 1 108 ? -24.591 58.522 57.000 1.00 22.28 108 ILE A N 1
ATOM 859 C CA . ILE A 1 108 ? -23.380 58.295 57.767 1.00 20.33 108 ILE A CA 1
ATOM 860 C C . ILE A 1 108 ? -23.738 58.107 59.231 1.00 14.46 108 ILE A C 1
ATOM 861 O O . ILE A 1 108 ? -23.299 57.162 59.869 1.00 22.10 108 ILE A O 1
ATOM 866 N N . LYS A 1 109 ? -24.545 59.013 59.761 1.00 20.01 109 LYS A N 1
ATOM 867 C CA . LYS A 1 109 ? -24.936 58.919 61.151 1.00 14.73 109 LYS A CA 1
ATOM 868 C C . LYS A 1 109 ? -25.598 57.578 61.448 1.00 20.34 109 LYS A C 1
ATOM 869 O O . LYS A 1 109 ? -25.356 56.974 62.497 1.00 21.48 109 LYS A O 1
ATOM 875 N N . LYS A 1 110 ? -26.420 57.105 60.516 1.00 18.66 110 LYS A N 1
ATOM 876 C CA . LYS A 1 110 ? -27.098 55.818 60.672 1.00 18.35 110 LYS A CA 1
ATOM 877 C C . LYS A 1 110 ? -26.076 54.677 60.762 1.00 13.44 110 LYS A C 1
ATOM 878 O O . LYS A 1 110 ? -26.162 53.813 61.622 1.00 15.99 110 LYS A O 1
ATOM 884 N N . ARG A 1 111 ? -25.102 54.677 59.869 1.00 19.66 111 ARG A N 1
ATOM 885 C CA . ARG A 1 111 ? -24.112 53.624 59.878 1.00 14.86 111 ARG A CA 1
ATOM 886 C C . ARG A 1 111 ? -23.292 53.631 61.153 1.00 16.80 111 ARG A C 1
ATOM 887 O O . ARG A 1 111 ? -22.814 52.590 61.579 1.00 15.32 111 ARG A O 1
ATOM 895 N N . LEU A 1 112 ? -23.134 54.802 61.761 1.00 22.89 112 LEU A N 1
ATOM 896 C CA . LEU A 1 112 ? -22.385 54.932 63.017 1.00 26.13 112 LEU A CA 1
ATOM 897 C C . LEU A 1 112 ? -23.199 54.343 64.169 1.00 24.32 112 LEU A C 1
ATOM 898 O O . LEU A 1 112 ? -22.661 53.657 65.037 1.00 23.32 112 LEU A O 1
ATOM 903 N N . ARG A 1 113 ? -24.501 54.611 64.169 1.00 27.62 113 ARG A N 1
ATOM 904 C CA . ARG A 1 113 ? -25.371 54.076 65.200 1.00 25.45 113 ARG A CA 1
ATOM 905 C C . ARG A 1 113 ? -25.296 52.559 65.161 1.00 35.01 113 ARG A C 1
ATOM 906 O O . ARG A 1 113 ? -24.985 51.924 66.161 1.00 44.77 113 ARG A O 1
ATOM 914 N N . VAL A 1 114 ? -25.569 51.973 64.002 1.00 35.58 114 VAL A N 1
ATOM 915 C CA . VAL A 1 114 ? -25.527 50.523 63.897 1.00 43.54 114 VAL A CA 1
ATOM 916 C C . VAL A 1 114 ? -24.145 49.963 64.204 1.00 44.92 114 VAL A C 1
ATOM 917 O O . VAL A 1 114 ? -24.023 48.886 64.786 1.00 51.76 114 VAL A O 1
ATOM 921 N N . ARG A 1 115 ? -23.103 50.684 63.813 1.00 37.78 115 ARG A N 1
ATOM 922 C CA . ARG A 1 115 ? -21.750 50.220 64.080 1.00 46.38 115 ARG A CA 1
ATOM 923 C C . ARG A 1 115 ? -21.546 50.134 65.592 1.00 54.24 115 ARG A C 1
ATOM 924 O O . ARG A 1 115 ? -20.766 49.316 66.086 1.00 53.27 115 ARG A O 1
ATOM 932 N N . GLY A 1 116 ? -22.264 50.984 66.320 1.00 59.03 116 GLY A N 1
ATOM 933 C CA . GLY A 1 116 ? -22.147 51.012 67.765 1.00 65.90 116 GLY A CA 1
ATOM 934 C C . GLY A 1 116 ? -21.319 52.205 68.198 1.00 72.99 116 GLY A C 1
ATOM 935 O O . GLY A 1 116 ? -20.089 52.126 68.265 1.00 75.63 116 GLY A O 1
ATOM 936 N N . ASP A 1 117 ? -21.990 53.319 68.481 1.00 73.24 117 ASP A N 1
ATOM 937 C CA . ASP A 1 117 ? -21.303 54.534 68.906 1.00 76.94 117 ASP A CA 1
ATOM 938 C C . ASP A 1 117 ? -21.991 55.227 70.080 1.00 79.33 117 ASP A C 1
ATOM 939 O O . ASP A 1 117 ? -21.331 55.586 71.054 1.00 82.57 117 ASP A O 1
ATOM 944 N N . GLU A 1 118 ? -23.308 55.411 69.990 1.00 80.75 118 GLU A N 1
ATOM 945 C CA . GLU A 1 118 ? -24.079 56.068 71.052 1.00 84.66 118 GLU A CA 1
ATOM 946 C C . GLU A 1 118 ? -23.851 57.583 71.035 1.00 84.94 118 GLU A C 1
ATOM 947 O O . GLU A 1 118 ? -24.801 58.371 70.990 1.00 83.28 118 GLU A O 1
ATOM 953 N N . TYR A 1 119 ? -22.579 57.972 71.073 1.00 85.41 119 TYR A N 1
ATOM 954 C CA . TYR A 1 119 ? -22.164 59.374 71.066 1.00 85.92 119 TYR A CA 1
ATOM 955 C C . TYR A 1 119 ? -22.169 59.976 69.659 1.00 82.50 119 TYR A C 1
ATOM 956 O O . TYR A 1 119 ? -21.138 60.432 69.160 1.00 78.55 119 TYR A O 1
ATOM 965 N N . ILE A 1 120 ? -23.343 59.980 69.033 1.00 80.62 120 ILE A N 1
ATOM 966 C CA . ILE A 1 120 ? -23.515 60.509 67.682 1.00 75.72 120 ILE A CA 1
ATOM 967 C C . ILE A 1 120 ? -23.257 62.016 67.622 1.00 71.79 120 ILE A C 1
ATOM 968 O O . ILE A 1 120 ? -24.141 62.827 67.905 1.00 70.83 120 ILE A O 1
ATOM 973 N N . GLU A 1 121 ? -22.034 62.385 67.254 1.00 63.18 121 GLU A N 1
ATOM 974 C CA . GLU A 1 121 ? -21.655 63.790 67.156 1.00 62.52 121 GLU A CA 1
ATOM 975 C C . GLU A 1 121 ? -22.138 64.389 65.849 1.00 56.99 121 GLU A C 1
ATOM 976 O O . GLU A 1 121 ? -21.381 64.476 64.886 1.00 60.55 121 GLU A O 1
ATOM 982 N N . GLY A 1 122 ? -23.399 64.808 65.826 1.00 56.19 122 GLY A N 1
ATOM 983 C CA . GLY A 1 122 ? -23.976 65.384 64.624 1.00 47.26 122 GLY A CA 1
ATOM 984 C C . GLY A 1 122 ? -23.154 66.492 63.995 1.00 45.73 122 GLY A C 1
ATOM 985 O O . GLY A 1 122 ? -22.741 66.397 62.837 1.00 43.49 122 GLY A O 1
ATOM 986 N N . LYS A 1 123 ? -22.916 67.550 64.761 1.00 40.59 123 LYS A N 1
ATOM 987 C CA . LYS A 1 123 ? -22.145 68.678 64.268 1.00 41.19 123 LYS A CA 1
ATOM 988 C C . LYS A 1 123 ? -20.734 68.306 63.808 1.00 45.66 123 LYS A C 1
ATOM 989 O O . LYS A 1 123 ? -20.270 68.789 62.770 1.00 35.88 123 LYS A O 1
ATOM 995 N N . ASP A 1 124 ? -20.051 67.454 64.571 1.00 42.29 124 ASP A N 1
ATOM 996 C CA . ASP A 1 124 ? -18.695 67.044 64.207 1.00 41.26 124 ASP A CA 1
ATOM 997 C C . ASP A 1 124 ? -18.714 66.295 62.886 1.00 39.33 124 ASP A C 1
ATOM 998 O O . ASP A 1 124 ? -17.903 66.559 61.996 1.00 36.10 124 ASP A O 1
ATOM 1003 N N . ILE A 1 125 ? -19.640 65.349 62.771 1.00 34.68 125 ILE A N 1
ATOM 1004 C CA . ILE A 1 125 ? -19.772 64.558 61.558 1.00 27.43 125 ILE A CA 1
ATOM 1005 C C . ILE A 1 125 ? -20.003 65.455 60.354 1.00 25.67 125 ILE A C 1
ATOM 1006 O O . ILE A 1 125 ? -19.494 65.182 59.266 1.00 32.48 125 ILE A O 1
ATOM 1011 N N . ASP A 1 126 ? -20.768 66.526 60.543 1.00 29.71 126 ASP A N 1
ATOM 1012 C CA . ASP A 1 126 ? -21.042 67.453 59.445 1.00 33.06 126 ASP A CA 1
ATOM 1013 C C . ASP A 1 126 ? -19.808 68.193 58.984 1.00 25.10 126 ASP A C 1
ATOM 1014 O O . ASP A 1 126 ? -19.563 68.303 57.790 1.00 28.26 126 ASP A O 1
ATOM 1019 N N . SER A 1 127 ? -19.044 68.716 59.936 1.00 24.10 127 SER A N 1
ATOM 1020 C CA . SER A 1 127 ? -17.839 69.466 59.611 1.00 18.96 127 SER A CA 1
ATOM 1021 C C . SER A 1 127 ? -16.813 68.593 58.896 1.00 25.69 127 SER A C 1
ATOM 1022 O O . SER A 1 127 ? -16.069 69.063 58.033 1.00 29.76 127 SER A O 1
ATOM 1025 N N . ILE A 1 128 ? -16.768 67.318 59.257 1.00 24.11 128 ILE A N 1
ATOM 1026 C CA . ILE A 1 128 ? -15.828 66.403 58.632 1.00 24.01 128 ILE A CA 1
ATOM 1027 C C . ILE A 1 128 ? -16.251 66.110 57.201 1.00 23.16 128 ILE A C 1
ATOM 1028 O O . ILE A 1 128 ? -15.419 66.088 56.294 1.00 23.78 128 ILE A O 1
ATOM 1033 N N . LEU A 1 129 ? -17.548 65.881 57.008 1.00 25.02 129 LEU A N 1
ATOM 1034 C CA . LEU A 1 129 ? -18.087 65.601 55.687 1.00 22.31 129 LEU A CA 1
ATOM 1035 C C . LEU A 1 129 ? -17.836 66.782 54.763 1.00 24.48 129 LEU A C 1
ATOM 1036 O O . LEU A 1 129 ? -17.464 66.604 53.604 1.00 10.52 129 LEU A O 1
ATOM 1041 N N . GLU A 1 130 ? -18.040 67.991 55.284 1.00 27.22 130 GLU A N 1
ATOM 1042 C CA . GLU A 1 130 ? -17.842 69.212 54.508 1.00 26.77 130 GLU A CA 1
ATOM 1043 C C . GLU A 1 130 ? -16.389 69.411 54.137 1.00 19.76 130 GLU A C 1
ATOM 1044 O O . GLU A 1 130 ? -16.093 69.839 53.029 1.00 22.58 130 GLU A O 1
ATOM 1050 N N . LEU A 1 131 ? -15.488 69.120 55.073 1.00 21.84 131 LEU A N 1
ATOM 1051 C CA . LEU A 1 131 ? -14.051 69.255 54.830 1.00 19.16 131 LEU A CA 1
ATOM 1052 C C . LEU A 1 131 ? -13.645 68.361 53.665 1.00 22.33 131 LEU A C 1
ATOM 1053 O O . LEU A 1 131 ? -12.897 68.785 52.787 1.00 23.00 131 LEU A O 1
ATOM 1058 N N . TYR A 1 132 ? -14.153 67.129 53.662 1.00 22.11 132 TYR A N 1
ATOM 1059 C CA . TYR A 1 132 ? -13.855 66.180 52.601 1.00 16.48 132 TYR A CA 1
ATOM 1060 C C . TYR A 1 132 ? -14.321 66.727 51.258 1.00 24.46 132 TYR A C 1
ATOM 1061 O O . TYR A 1 132 ? -13.577 66.704 50.281 1.00 32.04 132 TYR A O 1
ATOM 1070 N N . ARG A 1 133 ? -15.547 67.225 51.189 1.00 29.45 133 ARG A N 1
ATOM 1071 C CA . ARG A 1 133 ? -16.013 67.761 49.920 1.00 37.59 133 ARG A CA 1
ATOM 1072 C C . ARG A 1 133 ? -15.086 68.854 49.435 1.00 30.26 133 ARG A C 1
ATOM 1073 O O . ARG A 1 133 ? -14.661 68.843 48.285 1.00 37.81 133 ARG A O 1
ATOM 1081 N N . GLU A 1 134 ? -14.759 69.780 50.328 1.00 31.00 134 GLU A N 1
ATOM 1082 C CA . GLU A 1 134 ? -13.891 70.904 49.994 1.00 36.73 134 GLU A CA 1
ATOM 1083 C C . GLU A 1 134 ? -12.484 70.477 49.585 1.00 33.60 134 GLU A C 1
ATOM 1084 O O . GLU A 1 134 ? -11.941 70.974 48.596 1.00 34.88 134 GLU A O 1
ATOM 1090 N N . VAL A 1 135 ? -11.891 69.558 50.339 1.00 33.54 135 VAL A N 1
ATOM 1091 C CA . VAL A 1 135 ? -10.549 69.094 50.012 1.00 29.63 135 VAL A CA 1
ATOM 1092 C C . VAL A 1 135 ? -10.553 68.297 48.706 1.00 28.05 135 VAL A C 1
ATOM 1093 O O . VAL A 1 135 ? -9.595 68.369 47.936 1.00 25.63 135 VAL A O 1
ATOM 1105 N N . SER A 1 137 ? -12.789 68.679 46.162 1.00 29.07 137 SER A N 1
ATOM 1106 C CA . SER A 1 137 ? -13.069 69.605 45.073 1.00 33.77 137 SER A CA 1
ATOM 1107 C C . SER A 1 137 ? -11.785 70.327 44.721 1.00 35.55 137 SER A C 1
ATOM 1108 O O . SER A 1 137 ? -11.541 70.671 43.561 1.00 40.19 137 SER A O 1
ATOM 1111 N N . ASN A 1 138 ? -10.958 70.551 45.735 1.00 31.66 138 ASN A N 1
ATOM 1112 C CA . ASN A 1 138 ? -9.697 71.249 45.540 1.00 31.27 138 ASN A CA 1
ATOM 1113 C C . ASN A 1 138 ? -8.519 70.365 45.186 1.00 29.12 138 ASN A C 1
ATOM 1114 O O . ASN A 1 138 ? -7.376 70.832 45.123 1.00 27.63 138 ASN A O 1
ATOM 1119 N N . ALA A 1 139 ? -8.804 69.091 44.948 1.00 20.03 139 ALA A N 1
ATOM 1120 C CA . ALA A 1 139 ? -7.767 68.137 44.585 1.00 30.03 139 ALA A CA 1
ATOM 1121 C C . ALA A 1 139 ? -7.103 68.554 43.282 1.00 26.78 139 ALA A C 1
ATOM 1122 O O . ALA A 1 139 ? -7.773 69.000 42.349 1.00 30.01 139 ALA A O 1
ATOM 1124 N N . GLY A 1 140 ? -5.782 68.418 43.232 1.00 27.69 140 GLY A N 1
ATOM 1125 C CA . GLY A 1 140 ? -5.042 68.768 42.034 1.00 28.56 140 GLY A CA 1
ATOM 1126 C C . GLY A 1 140 ? -5.069 67.630 41.028 1.00 34.99 140 GLY A C 1
ATOM 1127 O O . GLY A 1 140 ? -4.478 67.715 39.951 1.00 38.54 140 GLY A O 1
ATOM 1128 N N . LEU A 1 141 ? -5.756 66.552 41.389 1.00 32.72 141 LEU A N 1
ATOM 1129 C CA . LEU A 1 141 ? -5.882 65.387 40.527 1.00 29.17 141 LEU A CA 1
ATOM 1130 C C . LEU A 1 141 ? -7.353 65.143 40.252 1.00 27.23 141 LEU A C 1
ATOM 1131 O O . LEU A 1 141 ? -8.203 65.467 41.077 1.00 31.65 141 LEU A O 1
ATOM 1136 N N . HIS A 1 142 ? -7.644 64.580 39.085 1.00 31.38 142 HIS A N 1
ATOM 1137 C CA . HIS A 1 142 ? -9.010 64.257 38.699 1.00 25.99 142 HIS A CA 1
ATOM 1138 C C . HIS A 1 142 ? -9.472 63.239 39.729 1.00 30.26 142 HIS A C 1
ATOM 1139 O O . HIS A 1 142 ? -8.681 62.400 40.156 1.00 35.87 142 HIS A O 1
ATOM 1146 N N . THR A 1 143 ? -10.741 63.306 40.126 1.00 27.98 143 THR A N 1
ATOM 1147 C CA . THR A 1 143 ? -11.277 62.378 41.118 1.00 25.24 143 THR A CA 1
ATOM 1148 C C . THR A 1 143 ? -12.631 61.804 40.693 1.00 24.96 143 THR A C 1
ATOM 1149 O O . THR A 1 143 ? -13.364 62.429 39.935 1.00 28.53 143 THR A O 1
ATOM 1153 N N . TYR A 1 144 ? -12.943 60.602 41.164 1.00 23.19 144 TYR A N 1
ATOM 1154 C CA . TYR A 1 144 ? -14.217 59.966 40.851 1.00 25.81 144 TYR A CA 1
ATOM 1155 C C . TYR A 1 144 ? -14.940 59.760 42.170 1.00 23.24 144 TYR A C 1
ATOM 1156 O O . TYR A 1 144 ? -14.369 59.220 43.118 1.00 22.34 144 TYR A O 1
ATOM 1165 N N . SER A 1 145 ? -16.198 60.183 42.216 1.00 20.76 145 SER A N 1
ATOM 1166 C CA . SER A 1 145 ? -16.996 60.075 43.421 1.00 17.70 145 SER A CA 1
ATOM 1167 C C . SER A 1 145 ? -18.178 59.128 43.270 1.00 17.85 145 SER A C 1
ATOM 1168 O O . SER A 1 145 ? -18.749 58.983 42.191 1.00 18.67 145 SER A O 1
ATOM 1171 N N . TRP A 1 146 ? -18.542 58.502 44.384 1.00 22.04 146 TRP A N 1
ATOM 1172 C CA . TRP A 1 146 ? -19.651 57.567 44.455 1.00 16.48 146 TRP A CA 1
ATOM 1173 C C . TRP A 1 146 ? -20.410 57.786 45.759 1.00 18.36 146 TRP A C 1
ATOM 1174 O O . TRP A 1 146 ? -19.815 57.809 46.840 1.00 21.22 146 TRP A O 1
ATOM 1185 N N . ASP A 1 147 ? -21.722 57.959 45.645 1.00 16.45 147 ASP A N 1
ATOM 1186 C CA . ASP A 1 147 ? -22.589 58.155 46.804 1.00 15.20 147 ASP A CA 1
ATOM 1187 C C . ASP A 1 147 ? -22.919 56.754 47.313 1.00 16.97 147 ASP A C 1
ATOM 1188 O O . ASP A 1 147 ? -23.768 56.073 46.749 1.00 16.47 147 ASP A O 1
ATOM 1193 N N . THR A 1 148 ? -22.240 56.334 48.376 1.00 17.95 148 THR A N 1
ATOM 1194 C CA . THR A 1 148 ? -22.428 55.006 48.957 1.00 16.64 148 THR A CA 1
ATOM 1195 C C . THR A 1 148 ? -23.835 54.809 49.520 1.00 17.65 148 THR A C 1
ATOM 1196 O O . THR A 1 148 ? -24.193 53.725 49.977 1.00 17.76 148 THR A O 1
ATOM 1200 N N . GLY A 1 149 ? -24.629 55.869 49.482 1.00 14.60 149 GLY A N 1
ATOM 1201 C CA . GLY A 1 149 ? -25.986 55.783 49.968 1.00 15.21 149 GLY A CA 1
ATOM 1202 C C . GLY A 1 149 ? -26.887 55.157 48.922 1.00 17.10 149 GLY A C 1
ATOM 1203 O O . GLY A 1 149 ? -27.982 54.700 49.244 1.00 20.46 149 GLY A O 1
ATOM 1204 N N . GLN A 1 150 ? -26.420 55.119 47.674 1.00 21.39 150 GLN A N 1
ATOM 1205 C CA . GLN A 1 150 ? -27.195 54.553 46.575 1.00 18.69 150 GLN A CA 1
ATOM 1206 C C . GLN A 1 150 ? -26.391 53.598 45.701 1.00 26.73 150 GLN A C 1
ATOM 1207 O O . GLN A 1 150 ? -26.920 53.002 44.766 1.00 22.06 150 GLN A O 1
ATOM 1213 N N . TRP A 1 151 ? -25.107 53.459 46.014 1.00 21.46 151 TRP A N 1
ATOM 1214 C CA . TRP A 1 151 ? -24.214 52.579 45.275 1.00 14.77 151 TRP A CA 1
ATOM 1215 C C . TRP A 1 151 ? -23.583 51.575 46.231 1.00 13.38 151 TRP A C 1
ATOM 1216 O O . TRP A 1 151 ? -23.002 51.971 47.242 1.00 9.54 151 TRP A O 1
ATOM 1227 N N . SER A 1 152 ? -23.680 50.284 45.917 1.00 12.92 152 SER A N 1
ATOM 1228 C CA . SER A 1 152 ? -23.103 49.237 46.785 1.00 19.39 152 SER A CA 1
ATOM 1229 C C . SER A 1 152 ? -21.610 49.030 46.508 1.00 12.67 152 SER A C 1
ATOM 1230 O O . SER A 1 152 ? -21.125 49.386 45.439 1.00 16.09 152 SER A O 1
ATOM 1233 N N . SER A 1 153 ? -20.880 48.440 47.453 1.00 21.28 153 SER A N 1
ATOM 1234 C CA . SER A 1 153 ? -19.448 48.224 47.251 1.00 15.22 153 SER A CA 1
ATOM 1235 C C . SER A 1 153 ? -19.175 47.338 46.038 1.00 19.20 153 SER A C 1
ATOM 1236 O O . SER A 1 153 ? -18.123 47.443 45.417 1.00 17.45 153 SER A O 1
ATOM 1239 N N . ASP A 1 154 ? -20.115 46.462 45.697 1.00 16.97 154 ASP A N 1
ATOM 1240 C CA . ASP A 1 154 ? -19.936 45.615 44.524 1.00 14.93 154 ASP A CA 1
ATOM 1241 C C . ASP A 1 154 ? -19.987 46.482 43.274 1.00 11.76 154 ASP A C 1
ATOM 1242 O O . ASP A 1 154 ? -19.096 46.430 42.432 1.00 19.90 154 ASP A O 1
ATOM 1247 N N . GLU A 1 155 ? -21.046 47.273 43.161 1.00 10.72 155 GLU A N 1
ATOM 1248 C CA . GLU A 1 155 ? -21.235 48.152 42.018 1.00 12.51 155 GLU A CA 1
ATOM 1249 C C . GLU A 1 155 ? -20.086 49.144 41.870 1.00 19.31 155 GLU A C 1
ATOM 1250 O O . GLU A 1 155 ? -19.664 49.452 40.753 1.00 12.72 155 GLU A O 1
ATOM 1256 N N . ILE A 1 156 ? -19.573 49.633 42.994 1.00 16.90 156 ILE A N 1
ATOM 1257 C CA . ILE A 1 156 ? -18.469 50.576 42.957 1.00 16.46 156 ILE A CA 1
ATOM 1258 C C . ILE A 1 156 ? -17.198 49.876 42.458 1.00 18.25 156 ILE A C 1
ATOM 1259 O O . ILE A 1 156 ? -16.569 50.336 41.500 1.00 19.09 156 ILE A O 1
ATOM 1264 N N . ALA A 1 157 ? -16.843 48.752 43.072 1.00 17.18 157 ALA A N 1
ATOM 1265 C CA . ALA A 1 157 ? -15.659 48.015 42.647 1.00 12.37 157 ALA A CA 1
ATOM 1266 C C . ALA A 1 157 ? -15.740 47.678 41.154 1.00 12.57 157 ALA A C 1
ATOM 1267 O O . ALA A 1 157 ? -14.752 47.802 40.432 1.00 14.23 157 ALA A O 1
ATOM 1269 N N . LYS A 1 158 ? -16.913 47.264 40.688 1.00 14.06 158 LYS A N 1
ATOM 1270 C CA . LYS A 1 158 ? -17.091 46.949 39.274 1.00 11.58 158 LYS A CA 1
ATOM 1271 C C . LYS A 1 158 ? -16.803 48.190 38.426 1.00 14.56 158 LYS A C 1
ATOM 1272 O O . LYS A 1 158 ? -16.114 48.097 37.414 1.00 14.73 158 LYS A O 1
ATOM 1278 N N . ASP A 1 159 ? -17.308 49.353 38.840 1.00 14.65 159 ASP A N 1
ATOM 1279 C CA . ASP A 1 159 ? -17.055 50.589 38.089 1.00 16.15 159 ASP A CA 1
ATOM 1280 C C . ASP A 1 159 ? -15.570 50.911 38.033 1.00 19.85 159 ASP A C 1
ATOM 1281 O O . ASP A 1 159 ? -15.053 51.287 36.988 1.00 15.72 159 ASP A O 1
ATOM 1286 N N . ILE A 1 160 ? -14.893 50.773 39.168 1.00 21.72 160 ILE A N 1
ATOM 1287 C CA . ILE A 1 160 ? -13.470 51.056 39.238 1.00 15.52 160 ILE A CA 1
ATOM 1288 C C . ILE A 1 160 ? -12.671 50.043 38.424 1.00 14.13 160 ILE A C 1
ATOM 1289 O O . ILE A 1 160 ? -11.676 50.393 37.784 1.00 14.29 160 ILE A O 1
ATOM 1294 N N . ILE A 1 161 ? -13.106 48.788 38.438 1.00 18.22 161 ILE A N 1
ATOM 1295 C CA . ILE A 1 161 ? -12.417 47.746 37.677 1.00 14.32 161 ILE A CA 1
ATOM 1296 C C . ILE A 1 161 ? -12.517 48.098 36.199 1.00 22.02 161 ILE A C 1
ATOM 1297 O O . ILE A 1 161 ? -11.562 47.936 35.431 1.00 16.43 161 ILE A O 1
ATOM 1302 N N . PHE A 1 162 ? -13.688 48.596 35.819 1.00 14.55 162 PHE A N 1
ATOM 1303 C CA . PHE A 1 162 ? -13.946 49.010 34.454 1.00 10.77 162 PHE A CA 1
ATOM 1304 C C . PHE A 1 162 ? -12.969 50.111 34.039 1.00 13.74 162 PHE A C 1
ATOM 1305 O O . PHE A 1 162 ? -12.403 50.062 32.955 1.00 15.64 162 PHE A O 1
ATOM 1313 N N . LEU A 1 163 ? -12.797 51.107 34.903 1.00 7.03 163 LEU A N 1
ATOM 1314 C CA . LEU A 1 163 ? -11.897 52.233 34.649 1.00 20.23 163 LEU A CA 1
ATOM 1315 C C . LEU A 1 163 ? -10.437 51.835 34.508 1.00 17.79 163 LEU A C 1
ATOM 1316 O O . LEU A 1 163 ? -9.717 52.390 33.687 1.00 29.34 163 LEU A O 1
ATOM 1321 N N . VAL A 1 164 ? -9.991 50.895 35.330 1.00 21.69 164 VAL A N 1
ATOM 1322 C CA . VAL A 1 164 ? -8.607 50.447 35.265 1.00 19.15 164 VAL A CA 1
ATOM 1323 C C . VAL A 1 164 ? -8.354 49.753 33.944 1.00 23.33 164 VAL A C 1
ATOM 1324 O O . VAL A 1 164 ? -7.326 49.972 33.304 1.00 20.43 164 VAL A O 1
ATOM 1328 N N . GLU A 1 165 ? -9.303 48.917 33.536 1.00 25.40 165 GLU A N 1
ATOM 1329 C CA . GLU A 1 165 ? -9.180 48.205 32.277 1.00 25.09 165 GLU A CA 1
ATOM 1330 C C . GLU A 1 165 ? -9.191 49.193 31.107 1.00 23.57 165 GLU A C 1
ATOM 1331 O O . GLU A 1 165 ? -8.374 49.083 30.203 1.00 27.42 165 GLU A O 1
ATOM 1337 N N . LEU A 1 166 ? -10.094 50.170 31.137 1.00 25.52 166 LEU A N 1
ATOM 1338 C CA . LEU A 1 166 ? -10.206 51.148 30.056 1.00 26.36 166 LEU A CA 1
ATOM 1339 C C . LEU A 1 166 ? -8.979 52.060 29.925 1.00 30.27 166 LEU A C 1
ATOM 1340 O O . LEU A 1 166 ? -8.811 52.753 28.921 1.00 25.10 166 LEU A O 1
ATOM 1345 N N . GLU A 1 167 ? -8.113 52.033 30.934 1.00 33.35 167 GLU A N 1
ATOM 1346 C CA . GLU A 1 167 ? -6.901 52.847 30.946 1.00 35.10 167 GLU A CA 1
ATOM 1347 C C . GLU A 1 167 ? -5.953 52.697 29.761 1.00 31.61 167 GLU A C 1
ATOM 1348 O O . GLU A 1 167 ? -5.400 53.694 29.301 1.00 28.49 167 GLU A O 1
ATOM 1354 N N . HIS A 1 168 ? -5.741 51.479 29.264 1.00 34.50 168 HIS A N 1
ATOM 1355 C CA . HIS A 1 168 ? -4.825 51.333 28.135 1.00 42.95 168 HIS A CA 1
ATOM 1356 C C . HIS A 1 168 ? -5.450 51.803 26.822 1.00 38.54 168 HIS A C 1
ATOM 1357 O O . HIS A 1 168 ? -4.954 51.499 25.743 1.00 44.16 168 HIS A O 1
ATOM 1364 N N . HIS A 1 169 ? -6.539 52.560 26.934 1.00 33.93 169 HIS A N 1
ATOM 1365 C CA . HIS A 1 169 ? -7.234 53.128 25.783 1.00 26.98 169 HIS A CA 1
ATOM 1366 C C . HIS A 1 169 ? -7.179 54.651 25.931 1.00 27.69 169 HIS A C 1
ATOM 1367 O O . HIS A 1 169 ? -7.407 55.388 24.977 1.00 23.99 169 HIS A O 1
ATOM 1374 N N . HIS A 1 170 ? -6.872 55.106 27.144 1.00 23.88 170 HIS A N 1
ATOM 1375 C CA . HIS A 1 170 ? -6.800 56.525 27.461 1.00 25.19 170 HIS A CA 1
ATOM 1376 C C . HIS A 1 170 ? -5.405 57.088 27.189 1.00 23.59 170 HIS A C 1
ATOM 1377 O O . HIS A 1 170 ? -4.402 56.416 27.425 1.00 29.77 170 HIS A O 1
ATOM 1384 N N . HIS A 1 171 ? -5.356 58.324 26.697 1.00 33.52 171 HIS A N 1
ATOM 1385 C CA . HIS A 1 171 ? -4.099 59.009 26.380 1.00 36.37 171 HIS A CA 1
ATOM 1386 C C . HIS A 1 171 ? -4.080 60.417 26.970 1.00 44.37 171 HIS A C 1
ATOM 1387 O O . HIS A 1 171 ? -5.119 60.939 27.366 1.00 50.69 171 HIS A O 1
ATOM 1394 N N . HIS A 1 172 ? -2.894 61.028 26.993 1.00 56.88 172 HIS A N 1
ATOM 1395 C CA . HIS A 1 172 ? -2.681 62.383 27.519 1.00 54.19 172 HIS A CA 1
ATOM 1396 C C . HIS A 1 172 ? -3.098 62.477 28.983 1.00 55.66 172 HIS A C 1
ATOM 1397 O O . HIS A 1 172 ? -2.772 61.602 29.789 1.00 55.49 172 HIS A O 1
ATOM 1404 N N . THR B 1 2 ? -24.731 65.531 97.822 1.00 31.96 2 THR B N 1
ATOM 1405 C CA . THR B 1 2 ? -23.304 65.449 97.407 1.00 25.78 2 THR B CA 1
ATOM 1406 C C . THR B 1 2 ? -23.235 65.282 95.896 1.00 23.49 2 THR B C 1
ATOM 1407 O O . THR B 1 2 ? -24.153 64.718 95.293 1.00 20.92 2 THR B O 1
ATOM 1411 N N . LEU B 1 3 ? -22.163 65.795 95.292 1.00 19.24 3 LEU B N 1
ATOM 1412 C CA . LEU B 1 3 ? -21.960 65.705 93.841 1.00 23.65 3 LEU B CA 1
ATOM 1413 C C . LEU B 1 3 ? -21.083 64.512 93.508 1.00 19.59 3 LEU B C 1
ATOM 1414 O O . LEU B 1 3 ? -19.918 64.465 93.888 1.00 18.11 3 LEU B O 1
ATOM 1419 N N . ILE B 1 4 ? -21.637 63.553 92.788 1.00 20.22 4 ILE B N 1
ATOM 1420 C CA . ILE B 1 4 ? -20.869 62.386 92.406 1.00 16.16 4 ILE B CA 1
ATOM 1421 C C . ILE B 1 4 ? -20.358 62.636 90.993 1.00 17.06 4 ILE B C 1
ATOM 1422 O O . ILE B 1 4 ? -21.127 62.688 90.037 1.00 21.81 4 ILE B O 1
ATOM 1427 N N . ILE B 1 5 ? -19.051 62.821 90.884 1.00 15.97 5 ILE B N 1
ATOM 1428 C CA . ILE B 1 5 ? -18.405 63.089 89.614 1.00 13.97 5 ILE B CA 1
ATOM 1429 C C . ILE B 1 5 ? -17.730 61.821 89.097 1.00 16.86 5 ILE B C 1
ATOM 1430 O O . ILE B 1 5 ? -16.916 61.209 89.787 1.00 16.14 5 ILE B O 1
ATOM 1435 N N . LEU B 1 6 ? -18.107 61.407 87.894 1.00 15.70 6 LEU B N 1
ATOM 1436 C CA . LEU B 1 6 ? -17.542 60.205 87.296 1.00 19.28 6 LEU B CA 1
ATOM 1437 C C . LEU B 1 6 ? -16.679 60.626 86.120 1.00 21.48 6 LEU B C 1
ATOM 1438 O O . LEU B 1 6 ? -17.159 61.260 85.180 1.00 23.25 6 LEU B O 1
ATOM 1443 N N . GLU B 1 7 ? -15.395 60.291 86.197 1.00 17.74 7 GLU B N 1
ATOM 1444 C CA . GLU B 1 7 ? -14.433 60.639 85.158 1.00 18.60 7 GLU B CA 1
ATOM 1445 C C . GLU B 1 7 ? -13.728 59.391 84.653 1.00 22.54 7 GLU B C 1
ATOM 1446 O O . GLU B 1 7 ? -13.781 58.326 85.279 1.00 20.12 7 GLU B O 1
ATOM 1452 N N . GLY B 1 8 ? -13.083 59.520 83.504 1.00 17.49 8 GLY B N 1
ATOM 1453 C CA . GLY B 1 8 ? -12.376 58.389 82.959 1.00 17.67 8 GLY B CA 1
ATOM 1454 C C . GLY B 1 8 ? -12.593 58.190 81.482 1.00 19.77 8 GLY B C 1
ATOM 1455 O O . GLY B 1 8 ? -13.514 58.746 80.885 1.00 14.70 8 GLY B O 1
ATOM 1456 N N . PRO B 1 9 ? -11.725 57.389 80.859 1.00 24.06 9 PRO B N 1
ATOM 1457 C CA . PRO B 1 9 ? -11.844 57.123 79.430 1.00 25.86 9 PRO B CA 1
ATOM 1458 C C . PRO B 1 9 ? -13.056 56.241 79.148 1.00 28.69 9 PRO B C 1
ATOM 1459 O O . PRO B 1 9 ? -13.594 55.602 80.056 1.00 17.08 9 PRO B O 1
ATOM 1463 N N . ASP B 1 10 ? -13.480 56.235 77.886 1.00 25.80 10 ASP B N 1
ATOM 1464 C CA . ASP B 1 10 ? -14.622 55.450 77.427 1.00 31.73 10 ASP B CA 1
ATOM 1465 C C . ASP B 1 10 ? -14.519 53.978 77.786 1.00 27.90 10 ASP B C 1
ATOM 1466 O O . ASP B 1 10 ? -13.437 53.468 78.080 1.00 27.29 10 ASP B O 1
ATOM 1471 N N . CYS B 1 11 ? -15.662 53.306 77.726 1.00 19.50 11 CYS B N 1
ATOM 1472 C CA . CYS B 1 11 ? -15.772 51.895 78.034 1.00 24.53 11 CYS B CA 1
ATOM 1473 C C . CYS B 1 11 ? -15.256 51.550 79.419 1.00 28.76 11 CYS B C 1
ATOM 1474 O O . CYS B 1 11 ? -14.445 50.642 79.586 1.00 39.09 11 CYS B O 1
ATOM 1477 N N . CYS B 1 12 ? -15.723 52.281 80.422 1.00 28.56 12 CYS B N 1
ATOM 1478 C CA . CYS B 1 12 ? -15.295 52.001 81.777 1.00 26.20 12 CYS B CA 1
ATOM 1479 C C . CYS B 1 12 ? -16.441 52.072 82.770 1.00 25.60 12 CYS B C 1
ATOM 1480 O O . CYS B 1 12 ? -16.284 52.511 83.909 1.00 26.03 12 CYS B O 1
ATOM 1483 N N . PHE B 1 13 ? -17.601 51.631 82.303 1.00 21.90 13 PHE B N 1
ATOM 1484 C CA . PHE B 1 13 ? -18.798 51.557 83.115 1.00 21.56 13 PHE B CA 1
ATOM 1485 C C . PHE B 1 13 ? -19.328 52.879 83.665 1.00 22.44 13 PHE B C 1
ATOM 1486 O O . PHE B 1 13 ? -20.177 52.873 84.553 1.00 31.28 13 PHE B O 1
ATOM 1494 N N . LYS B 1 14 ? -18.848 54.003 83.149 1.00 18.72 14 LYS B N 1
ATOM 1495 C CA . LYS B 1 14 ? -19.304 55.295 83.642 1.00 20.43 14 LYS B CA 1
ATOM 1496 C C . LYS B 1 14 ? -20.818 55.491 83.544 1.00 22.57 14 LYS B C 1
ATOM 1497 O O . LYS B 1 14 ? -21.468 55.813 84.541 1.00 19.23 14 LYS B O 1
ATOM 1503 N N . SER B 1 15 ? -21.391 55.291 82.362 1.00 20.86 15 SER B N 1
ATOM 1504 C CA . SER B 1 15 ? -22.835 55.479 82.202 1.00 23.74 15 SER B CA 1
ATOM 1505 C C . SER B 1 15 ? -23.688 54.487 82.981 1.00 16.35 15 SER B C 1
ATOM 1506 O O . SER B 1 15 ? -24.746 54.839 83.500 1.00 22.47 15 SER B O 1
ATOM 1509 N N . THR B 1 16 ? -23.217 53.249 83.067 1.00 27.06 16 THR B N 1
ATOM 1510 C CA . THR B 1 16 ? -23.922 52.205 83.797 1.00 20.74 16 THR B CA 1
ATOM 1511 C C . THR B 1 16 ? -23.890 52.494 85.294 1.00 19.05 16 THR B C 1
ATOM 1512 O O . THR B 1 16 ? -24.892 52.341 85.996 1.00 21.16 16 THR B O 1
ATOM 1516 N N . VAL B 1 17 ? -22.726 52.903 85.785 1.00 19.94 17 VAL B N 1
ATOM 1517 C CA . VAL B 1 17 ? -22.576 53.226 87.198 1.00 23.30 17 VAL B CA 1
ATOM 1518 C C . VAL B 1 17 ? -23.554 54.356 87.501 1.00 17.46 17 VAL B C 1
ATOM 1519 O O . VAL B 1 17 ? -24.372 54.259 88.410 1.00 16.66 17 VAL B O 1
ATOM 1523 N N . ALA B 1 18 ? -23.469 55.411 86.703 1.00 21.24 18 ALA B N 1
ATOM 1524 C CA . ALA B 1 18 ? -24.339 56.560 86.834 1.00 23.93 18 ALA B CA 1
ATOM 1525 C C . ALA B 1 18 ? -25.784 56.088 86.906 1.00 21.75 18 ALA B C 1
ATOM 1526 O O . ALA B 1 18 ? -26.555 56.548 87.744 1.00 24.14 18 ALA B O 1
ATOM 1528 N N . ALA B 1 19 ? -26.146 55.168 86.019 1.00 24.13 19 ALA B N 1
ATOM 1529 C CA . ALA B 1 19 ? -27.502 54.642 85.979 1.00 18.19 19 ALA B CA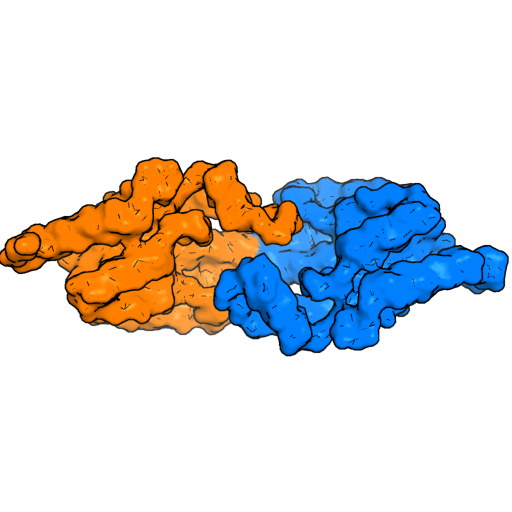 1
ATOM 1530 C C . ALA B 1 19 ? -27.890 53.979 87.292 1.00 22.26 19 ALA B C 1
ATOM 1531 O O . ALA B 1 19 ? -28.944 54.267 87.850 1.00 29.92 19 ALA B O 1
ATOM 1533 N N . LYS B 1 20 ? -27.038 53.088 87.782 1.00 23.00 20 LYS B N 1
ATOM 1534 C CA . LYS B 1 20 ? -27.316 52.381 89.022 1.00 27.23 20 LYS B CA 1
ATOM 1535 C C . LYS B 1 20 ? -27.420 53.336 90.199 1.00 24.67 20 LYS B C 1
ATOM 1536 O O . LYS B 1 20 ? -28.321 53.217 91.025 1.00 26.02 20 LYS B O 1
ATOM 1542 N N . LEU B 1 21 ? -26.501 54.292 90.262 1.00 26.08 21 LEU B N 1
ATOM 1543 C CA . LEU B 1 21 ? -26.473 55.261 91.352 1.00 20.96 21 LEU B CA 1
ATOM 1544 C C . LEU B 1 21 ? -27.693 56.169 91.338 1.00 19.86 21 LEU B C 1
ATOM 1545 O O . LEU B 1 21 ? -28.161 56.603 92.383 1.00 22.11 21 LEU B O 1
ATOM 1550 N N . SER B 1 22 ? -28.197 56.468 90.147 1.00 28.88 22 SER B N 1
ATOM 1551 C CA . SER B 1 22 ? -29.357 57.335 90.030 1.00 31.64 22 SER B CA 1
ATOM 1552 C C . SER B 1 22 ? -30.598 56.588 90.492 1.00 32.18 22 SER B C 1
ATOM 1553 O O . SER B 1 22 ? -31.446 57.133 91.197 1.00 34.54 22 SER B O 1
ATOM 1556 N N . LYS B 1 23 ? -30.699 55.328 90.101 1.00 28.21 23 LYS B N 1
ATOM 1557 C CA . LYS B 1 23 ? -31.851 54.538 90.480 1.00 29.79 23 LYS B CA 1
ATOM 1558 C C . LYS B 1 23 ? -31.918 54.353 91.984 1.00 36.40 23 LYS B C 1
ATOM 1559 O O . LYS B 1 23 ? -33.000 54.205 92.549 1.00 42.72 23 LYS B O 1
ATOM 1565 N N . GLU B 1 24 ? -30.760 54.387 92.631 1.00 33.06 24 GLU B N 1
ATOM 1566 C CA . GLU B 1 24 ? -30.678 54.165 94.067 1.00 28.34 24 GLU B CA 1
ATOM 1567 C C . GLU B 1 24 ? -30.675 55.427 94.924 1.00 31.41 24 GLU B C 1
ATOM 1568 O O . GLU B 1 24 ? -31.427 55.545 95.900 1.00 32.93 24 GLU B O 1
ATOM 1574 N N . LEU B 1 25 ? -29.813 56.368 94.565 1.00 25.29 25 LEU B N 1
ATOM 1575 C CA . LEU B 1 25 ? -29.701 57.615 95.305 1.00 18.81 25 LEU B CA 1
ATOM 1576 C C . LEU B 1 25 ? -30.749 58.634 94.895 1.00 18.79 25 LEU B C 1
ATOM 1577 O O . LEU B 1 25 ? -30.994 59.593 95.620 1.00 30.58 25 LEU B O 1
ATOM 1582 N N . LYS B 1 26 ? -31.352 58.418 93.731 1.00 19.87 26 LYS B N 1
ATOM 1583 C CA . LYS B 1 26 ? -32.362 59.310 93.190 1.00 21.62 26 LYS B CA 1
ATOM 1584 C C . LYS B 1 26 ? -31.771 60.643 92.771 1.00 28.49 26 LYS B C 1
ATOM 1585 O O . LYS B 1 26 ? -32.462 61.664 92.760 1.00 30.68 26 LYS B O 1
ATOM 1591 N N . TYR B 1 27 ? -30.482 60.632 92.433 1.00 30.44 27 TYR B N 1
ATOM 1592 C CA . TYR B 1 27 ? -29.795 61.837 91.970 1.00 23.25 27 TYR B CA 1
ATOM 1593 C C . TYR B 1 27 ? -29.907 61.872 90.456 1.00 17.46 27 TYR B C 1
ATOM 1594 O O . TYR B 1 27 ? -29.643 60.873 89.782 1.00 23.95 27 TYR B O 1
ATOM 1603 N N . PRO B 1 28 ? -30.313 63.017 89.903 1.00 20.87 28 PRO B N 1
ATOM 1604 C CA . PRO B 1 28 ? -30.453 63.183 88.457 1.00 22.37 28 PRO B CA 1
ATOM 1605 C C . PRO B 1 28 ? -29.083 62.977 87.827 1.00 30.64 28 PRO B C 1
ATOM 1606 O O . PRO B 1 28 ? -28.062 63.247 88.463 1.00 33.38 28 PRO B O 1
ATOM 1610 N N . ILE B 1 29 ? -29.061 62.494 86.591 1.00 23.47 29 ILE B N 1
ATOM 1611 C CA . ILE B 1 29 ? -27.808 62.282 85.887 1.00 22.92 29 ILE B CA 1
ATOM 1612 C C . ILE B 1 29 ? -27.630 63.406 84.874 1.00 28.16 29 ILE B C 1
ATOM 1613 O O . ILE B 1 29 ? -28.548 63.713 84.116 1.00 25.29 29 ILE B O 1
ATOM 1618 N N . ILE B 1 30 ? -26.449 64.016 84.861 1.00 31.65 30 ILE B N 1
ATOM 1619 C CA . ILE B 1 30 ? -26.155 65.113 83.944 1.00 29.75 30 ILE B CA 1
ATOM 1620 C C . ILE B 1 30 ? -24.814 64.918 83.256 1.00 37.13 30 ILE B C 1
ATOM 1621 O O . ILE B 1 30 ? -23.833 64.552 83.901 1.00 37.74 30 ILE B O 1
ATOM 1626 N N . LYS B 1 31 ? -24.770 65.157 81.950 1.00 39.97 31 LYS B N 1
ATOM 1627 C CA . LYS B 1 31 ? -23.520 65.031 81.212 1.00 46.95 31 LYS B CA 1
ATOM 1628 C C . LYS B 1 31 ? -22.737 66.324 81.387 1.00 49.03 31 LYS B C 1
ATOM 1629 O O . LYS B 1 31 ? -23.250 67.413 81.122 1.00 47.22 31 LYS B O 1
ATOM 1635 N N . GLY B 1 32 ? -21.498 66.201 81.848 1.00 44.06 32 GLY B N 1
ATOM 1636 C CA . GLY B 1 32 ? -20.681 67.378 82.058 1.00 52.33 32 GLY B CA 1
ATOM 1637 C C . GLY B 1 32 ? -19.850 67.761 80.851 1.00 54.20 32 GLY B C 1
ATOM 1638 O O . GLY B 1 32 ? -20.264 68.587 80.036 1.00 55.89 32 GLY B O 1
ATOM 1639 N N . SER B 1 33 ? -18.675 67.148 80.736 1.00 58.61 33 SER B N 1
ATOM 1640 C CA . SER B 1 33 ? -17.753 67.430 79.640 1.00 59.89 33 SER B CA 1
ATOM 1641 C C . SER B 1 33 ? -18.363 67.144 78.273 1.00 56.93 33 SER B C 1
ATOM 1642 O O . SER B 1 33 ? -18.328 66.016 77.778 1.00 60.69 33 SER B O 1
ATOM 1645 N N . SER B 1 34 ? -18.920 68.187 77.670 1.00 51.60 34 SER B N 1
ATOM 1646 C CA . SER B 1 34 ? -19.543 68.082 76.361 1.00 41.71 34 SER B CA 1
ATOM 1647 C C . SER B 1 34 ? -18.590 68.579 75.275 1.00 39.40 34 SER B C 1
ATOM 1648 O O . SER B 1 34 ? -17.946 69.615 75.426 1.00 39.39 34 SER B O 1
ATOM 1651 N N . PHE B 1 35 ? -18.499 67.828 74.185 1.00 36.37 35 PHE B N 1
ATOM 1652 C CA . PHE B 1 35 ? -17.626 68.193 73.075 1.00 40.78 35 PHE B CA 1
ATOM 1653 C C . PHE B 1 35 ? -18.000 69.554 72.498 1.00 38.53 35 PHE B C 1
ATOM 1654 O O . PHE B 1 35 ? -17.244 70.520 72.602 1.00 37.76 35 PHE B O 1
ATOM 1662 N N . GLU B 1 36 ? -19.177 69.624 71.891 1.00 30.75 36 GLU B N 1
ATOM 1663 C CA . GLU B 1 36 ? -19.619 70.858 71.275 1.00 24.86 36 GLU B CA 1
ATOM 1664 C C . GLU B 1 36 ? -19.545 72.033 72.235 1.00 23.64 36 GLU B C 1
ATOM 1665 O O . GLU B 1 36 ? -19.325 73.164 71.815 1.00 29.33 36 GLU B O 1
ATOM 1671 N N . LEU B 1 37 ? -19.718 71.765 73.524 1.00 22.63 37 LEU B N 1
ATOM 1672 C CA . LEU B 1 37 ? -19.631 72.816 74.528 1.00 17.99 37 LEU B CA 1
ATOM 1673 C C . LEU B 1 37 ? -18.212 73.380 74.588 1.00 19.99 37 LEU B C 1
ATOM 1674 O O . LEU B 1 37 ? -18.026 74.594 74.646 1.00 24.45 37 LEU B O 1
ATOM 1679 N N . ALA B 1 38 ? -17.217 72.497 74.586 1.00 15.40 38 ALA B N 1
ATOM 1680 C CA . ALA B 1 38 ? -15.819 72.917 74.646 1.00 19.45 38 ALA B C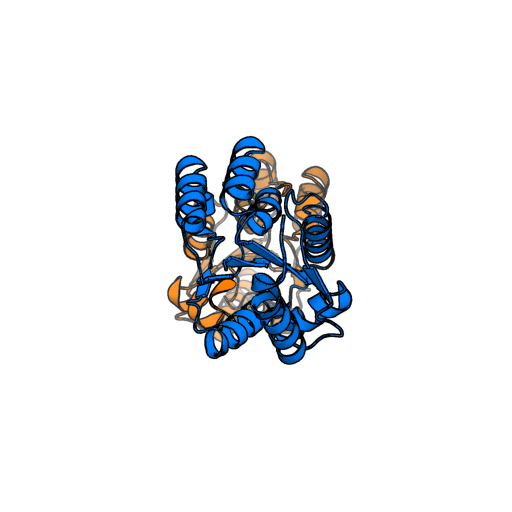A 1
ATOM 1681 C C . ALA B 1 38 ? -15.446 73.692 73.404 1.00 21.45 38 ALA B C 1
ATOM 1682 O O . ALA B 1 38 ? -14.570 74.553 73.440 1.00 26.87 38 ALA B O 1
ATOM 1684 N N . LYS B 1 39 ? -16.106 73.389 72.296 1.00 23.49 39 LYS B N 1
ATOM 1685 C CA . LYS B 1 39 ? -15.805 74.095 71.060 1.00 26.53 39 LYS B CA 1
ATOM 1686 C C . LYS B 1 39 ? -16.501 75.441 70.975 1.00 25.36 39 LYS B C 1
ATOM 1687 O O . LYS B 1 39 ? -16.189 76.233 70.098 1.00 23.48 39 LYS B O 1
ATOM 1693 N N . SER B 1 40 ? -17.431 75.706 71.891 1.00 29.21 40 SER B N 1
ATOM 1694 C CA . SER B 1 40 ? -18.159 76.974 71.880 1.00 26.16 40 SER B CA 1
ATOM 1695 C C . SER B 1 40 ? -17.380 78.083 72.574 1.00 20.48 40 SER B C 1
ATOM 1696 O O . SER B 1 40 ? -17.834 79.225 72.614 1.00 23.13 40 SER B O 1
ATOM 1699 N N . GLY B 1 41 ? -16.213 77.745 73.127 1.00 26.15 41 GLY B N 1
ATOM 1700 C CA . GLY B 1 41 ? -15.384 78.743 73.797 1.00 18.28 41 GLY B CA 1
ATOM 1701 C C . GLY B 1 41 ? -15.244 78.580 75.304 1.00 20.15 41 GLY B C 1
ATOM 1702 O O . GLY B 1 41 ? -16.102 77.998 75.963 1.00 20.64 41 GLY B O 1
ATOM 1703 N N . ASN B 1 42 ? -14.164 79.122 75.852 1.00 12.73 42 ASN B N 1
ATOM 1704 C CA . ASN B 1 42 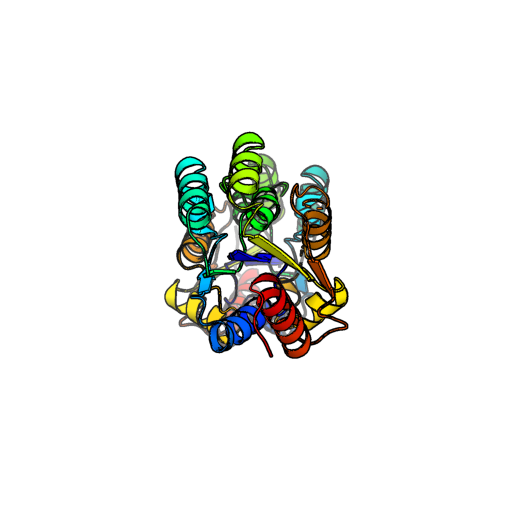? -13.890 79.026 77.276 1.00 15.84 42 ASN B CA 1
ATOM 1705 C C . ASN B 1 42 ? -14.964 79.615 78.182 1.00 19.72 42 ASN B C 1
ATOM 1706 O O . ASN B 1 42 ? -15.323 79.019 79.202 1.00 22.79 42 ASN B O 1
ATOM 1711 N N . GLU B 1 43 ? -15.489 80.775 77.816 1.00 24.75 43 GLU B N 1
ATOM 1712 C CA . GLU B 1 43 ? -16.517 81.405 78.633 1.00 24.22 43 GLU B CA 1
ATOM 1713 C C . GLU B 1 43 ? -17.729 80.505 78.819 1.00 20.24 43 GLU B C 1
ATOM 1714 O O . GLU B 1 43 ? -18.206 80.335 79.933 1.00 19.28 43 GLU B O 1
ATOM 1720 N N . LYS B 1 44 ? -18.230 79.935 77.729 1.00 19.06 44 LYS B N 1
ATOM 1721 C CA . LYS B 1 44 ? -19.386 79.046 77.821 1.00 19.72 44 LYS B CA 1
ATOM 1722 C C . LYS B 1 44 ? -18.999 77.769 78.558 1.00 20.91 44 LYS B C 1
ATOM 1723 O O . LYS B 1 44 ? -19.787 77.222 79.331 1.00 21.84 44 LYS B O 1
ATOM 1729 N N . LEU B 1 45 ? -17.774 77.309 78.317 1.00 19.05 45 LEU B N 1
ATOM 1730 C CA . LEU B 1 45 ? -17.253 76.116 78.967 1.00 22.33 45 LEU B CA 1
ATOM 1731 C C . LEU B 1 45 ? -17.275 76.326 80.477 1.00 17.84 45 LEU B C 1
ATOM 1732 O O . LEU B 1 45 ? -17.932 75.592 81.224 1.00 21.01 45 LEU B O 1
ATOM 1737 N N . PHE B 1 46 ? -16.557 77.343 80.926 1.00 15.29 46 PHE B N 1
ATOM 1738 C CA . PHE B 1 46 ? -16.481 77.615 82.350 1.00 14.33 46 PHE B CA 1
ATOM 1739 C C . PHE B 1 46 ? -17.835 77.885 82.992 1.00 18.93 46 PHE B C 1
ATOM 1740 O O . PHE B 1 46 ? -18.131 77.358 84.070 1.00 22.94 46 PHE B O 1
ATOM 1748 N N . GLU B 1 47 ? -18.662 78.698 82.344 1.00 17.58 47 GLU B N 1
ATOM 1749 C CA . GLU B 1 47 ? -19.978 79.014 82.904 1.00 19.39 47 GLU B CA 1
ATOM 1750 C C . GLU B 1 47 ? -20.808 77.752 83.113 1.00 13.00 47 GLU B C 1
ATOM 1751 O O . GLU B 1 47 ? -21.571 77.655 84.071 1.00 14.71 47 GLU B O 1
ATOM 1757 N N . HIS B 1 48 ? -20.658 76.784 82.212 1.00 20.91 48 HIS B N 1
ATOM 1758 C CA . HIS B 1 48 ? -21.396 75.536 82.337 1.00 15.95 48 HIS B CA 1
ATOM 1759 C C . HIS B 1 48 ? -20.963 74.789 83.595 1.00 20.86 48 HIS B C 1
ATOM 1760 O O . HIS B 1 48 ? -21.796 74.393 84.410 1.00 24.26 48 HIS B O 1
ATOM 1767 N N . PHE B 1 49 ? -19.656 74.601 83.749 1.00 18.31 49 PHE B N 1
ATOM 1768 C CA . PHE B 1 49 ? -19.125 73.899 84.907 1.00 21.20 49 PHE B CA 1
ATOM 1769 C C . PHE B 1 49 ? -19.452 74.603 86.214 1.00 19.25 49 PHE B C 1
ATOM 1770 O O . PHE B 1 49 ? -19.630 73.950 87.243 1.00 21.94 49 PHE B O 1
ATOM 1778 N N . ASN B 1 50 ? -19.527 75.932 86.165 1.00 20.60 50 ASN B N 1
ATOM 1779 C CA . ASN B 1 50 ? -19.836 76.743 87.342 1.00 18.47 50 ASN B CA 1
ATOM 1780 C C . ASN B 1 50 ? -21.308 76.573 87.711 1.00 19.58 50 ASN B C 1
ATOM 1781 O O . ASN B 1 50 ? -21.669 76.681 88.880 1.00 19.23 50 ASN B O 1
ATOM 1786 N N . LYS B 1 51 ? -22.153 76.302 86.717 1.00 17.70 51 LYS B N 1
ATOM 1787 C CA . LYS B 1 51 ? -23.576 76.094 86.970 1.00 22.60 51 LYS B CA 1
ATOM 1788 C C . LYS B 1 51 ? -23.711 74.790 87.725 1.00 19.24 51 LYS B C 1
ATOM 1789 O O . LYS B 1 51 ? -24.377 74.726 88.747 1.00 21.08 51 LYS B O 1
ATOM 1795 N N . LEU B 1 52 ? -23.070 73.749 87.214 1.00 16.90 52 LEU B N 1
ATOM 1796 C CA . LEU B 1 52 ? -23.126 72.443 87.853 1.00 18.05 52 LEU B CA 1
ATOM 1797 C C . LEU B 1 52 ? -22.481 72.490 89.240 1.00 19.14 52 LEU B C 1
ATOM 1798 O O . LEU B 1 52 ? -23.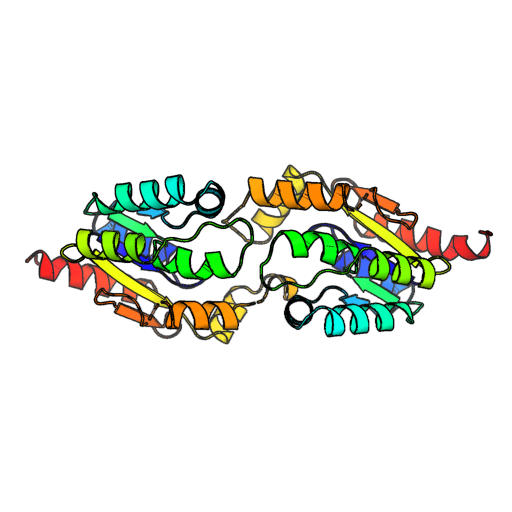011 71.938 90.209 1.00 18.39 52 LEU B O 1
ATOM 1803 N N . ALA B 1 53 ? -21.351 73.181 89.335 1.00 17.42 53 ALA B N 1
ATOM 1804 C CA . ALA B 1 53 ? -20.622 73.320 90.592 1.00 18.43 53 ALA B CA 1
ATOM 1805 C C . ALA B 1 53 ? -21.488 73.947 91.675 1.00 17.83 53 ALA B C 1
ATOM 1806 O O . ALA B 1 53 ? -21.282 73.700 92.855 1.00 22.00 53 ALA B O 1
ATOM 1808 N N . ASP B 1 54 ? -22.444 74.776 91.269 1.00 24.63 54 ASP B N 1
ATOM 1809 C CA . ASP B 1 54 ? -23.326 75.409 92.229 1.00 23.47 54 ASP B CA 1
ATOM 1810 C C . ASP B 1 54 ? -24.465 74.487 92.668 1.00 21.52 54 ASP B C 1
ATOM 1811 O O . ASP B 1 54 ? -25.213 74.816 93.585 1.00 23.16 54 ASP B O 1
ATOM 1816 N N . GLU B 1 55 ? -24.587 73.332 92.022 1.00 20.01 55 GLU B N 1
ATOM 1817 C CA . GLU B 1 55 ? -25.639 72.374 92.360 1.00 22.22 55 GLU B CA 1
ATOM 1818 C C . GLU B 1 55 ? -25.176 71.334 93.392 1.00 21.68 55 GLU B C 1
ATOM 1819 O O . GLU B 1 55 ? -24.051 71.395 93.885 1.00 19.56 55 GLU B O 1
ATOM 1825 N N . ASP B 1 56 ? -26.056 70.396 93.734 1.00 18.07 56 ASP B N 1
ATOM 1826 C CA . ASP B 1 56 ? -25.731 69.343 94.699 1.00 21.19 56 ASP B CA 1
ATOM 1827 C C . ASP B 1 56 ? -26.697 68.186 94.469 1.00 20.90 56 ASP B C 1
ATOM 1828 O O . ASP B 1 56 ? -27.731 68.351 93.823 1.00 23.06 56 ASP B O 1
ATOM 1833 N N . ASN B 1 57 ? -26.350 67.009 94.966 1.00 20.73 57 ASN B N 1
ATOM 1834 C CA . ASN B 1 57 ? -27.211 65.845 94.799 1.00 21.10 57 ASN B CA 1
ATOM 1835 C C . ASN B 1 57 ? -27.460 65.522 93.340 1.00 17.45 57 ASN B C 1
ATOM 1836 O O . ASN B 1 57 ? -28.598 65.374 92.911 1.00 14.56 57 ASN B O 1
ATOM 1841 N N . VAL B 1 58 ? -26.379 65.430 92.579 1.00 23.23 58 VAL B N 1
ATOM 1842 C CA . VAL B 1 58 ? -26.476 65.087 91.177 1.00 19.49 58 VAL B CA 1
ATOM 1843 C C . VAL B 1 58 ? -25.281 64.231 90.803 1.00 27.68 58 VAL B C 1
ATOM 1844 O O . VAL B 1 58 ? -24.266 64.186 91.514 1.00 17.63 58 VAL B O 1
ATOM 1848 N N . ILE B 1 59 ? -25.430 63.547 89.677 1.00 18.72 59 ILE B N 1
ATOM 1849 C CA . ILE B 1 59 ? -24.409 62.672 89.152 1.00 20.51 59 ILE B CA 1
ATOM 1850 C C . ILE B 1 59 ? -23.948 63.240 87.822 1.00 26.67 59 ILE B C 1
ATOM 1851 O O . ILE B 1 59 ? -24.717 63.339 86.866 1.00 17.48 59 ILE B O 1
ATOM 1856 N N . ILE B 1 60 ? -22.682 63.624 87.775 1.00 21.76 60 ILE B N 1
ATOM 1857 C CA . ILE B 1 60 ? -22.118 64.198 86.573 1.00 22.85 60 ILE B CA 1
ATOM 1858 C C . ILE B 1 60 ? -21.251 63.172 85.858 1.00 23.17 60 ILE B C 1
ATOM 1859 O O . ILE B 1 60 ? -20.267 62.696 86.410 1.00 25.39 60 ILE B O 1
ATOM 1864 N N . ASP B 1 61 ? -21.647 62.810 84.642 1.00 19.28 61 ASP B N 1
ATOM 1865 C CA . ASP B 1 61 ? -20.895 61.859 83.836 1.00 16.65 61 ASP B CA 1
ATOM 1866 C C . ASP B 1 61 ? -19.913 62.714 83.024 1.00 19.22 61 ASP B C 1
ATOM 1867 O O . ASP B 1 61 ? -20.323 63.443 82.119 1.00 26.90 61 ASP B O 1
ATOM 1872 N N . ARG B 1 62 ? -18.627 62.620 83.372 1.00 22.11 62 ARG B N 1
ATOM 1873 C CA . ARG B 1 62 ? -17.533 63.382 82.754 1.00 12.03 62 ARG B CA 1
ATOM 1874 C C . ARG B 1 62 ? -17.660 64.837 83.188 1.00 15.83 62 ARG B C 1
ATOM 1875 O O . ARG B 1 62 ? -18.723 65.430 83.032 1.00 20.79 62 ARG B O 1
ATOM 1883 N N . PHE B 1 63 ? -16.576 65.414 83.708 1.00 14.40 63 PHE B N 1
ATOM 1884 C CA . PHE B 1 63 ? -16.605 66.786 84.228 1.00 11.16 63 PHE B CA 1
ATOM 1885 C C . PHE B 1 63 ? -15.353 67.612 83.859 1.00 14.74 63 PHE B C 1
ATOM 1886 O O . PHE B 1 63 ? -14.858 67.528 82.735 1.00 18.63 63 PHE B O 1
ATOM 1894 N N . VAL B 1 64 ? -14.849 68.412 84.796 1.00 12.75 64 VAL B N 1
ATOM 1895 C CA . VAL B 1 64 ? -13.684 69.247 84.524 1.00 13.94 64 VAL B CA 1
ATOM 1896 C C . VAL B 1 64 ? -12.432 68.477 84.108 1.00 20.19 64 VAL B C 1
ATOM 1897 O O . VAL B 1 64 ? -11.798 68.825 83.110 1.00 17.49 64 VAL B O 1
ATOM 1901 N N . TYR B 1 65 ? -12.082 67.426 84.844 1.00 17.33 65 TYR B N 1
ATOM 1902 C CA . TYR B 1 65 ? -10.875 66.664 84.530 1.00 11.47 65 TYR B CA 1
ATOM 1903 C C . TYR B 1 65 ? -10.879 66.080 83.114 1.00 21.20 65 TYR B C 1
ATOM 1904 O O . TYR B 1 65 ? -9.830 65.975 82.493 1.00 24.65 65 TYR B O 1
ATOM 1913 N N . SER B 1 66 ? -12.048 65.715 82.596 1.00 16.19 66 SER B N 1
ATOM 1914 C CA . SER B 1 66 ? -12.120 65.179 81.243 1.00 14.08 66 SER B CA 1
ATOM 1915 C C . SER B 1 66 ? -11.844 66.263 80.208 1.00 17.00 66 SER B C 1
ATOM 1916 O O . SER B 1 66 ? -11.350 65.994 79.107 1.00 16.31 66 SER B O 1
ATOM 1919 N N . ASN B 1 67 ? -12.172 67.493 80.568 1.00 12.86 67 ASN B N 1
ATOM 1920 C CA . ASN B 1 67 ? -11.960 68.612 79.676 1.00 13.03 67 ASN B CA 1
ATOM 1921 C C . ASN B 1 67 ? -10.469 68.853 79.523 1.00 14.23 67 ASN B C 1
ATOM 1922 O O . ASN B 1 67 ? -9.991 69.226 78.450 1.00 15.01 67 ASN B O 1
ATOM 1927 N N . LEU B 1 68 ? -9.738 68.660 80.611 1.00 14.19 68 LEU B N 1
ATOM 1928 C CA . LEU B 1 68 ? -8.297 68.870 80.596 1.00 16.13 68 LEU B CA 1
ATOM 1929 C C . LEU B 1 68 ? -7.622 67.801 79.748 1.00 14.77 68 LEU B C 1
ATOM 1930 O O . LEU B 1 68 ? -6.552 68.019 79.189 1.00 15.01 68 LEU B O 1
ATOM 1935 N N . VAL B 1 69 ? -8.267 66.647 79.639 1.00 14.26 69 VAL B N 1
ATOM 1936 C CA . VAL B 1 69 ? -7.718 65.558 78.849 1.00 18.22 69 VAL B CA 1
ATOM 1937 C C . VAL B 1 69 ? -7.927 65.800 77.357 1.00 27.99 69 VAL B C 1
ATOM 1938 O O . VAL B 1 69 ? -6.964 65.949 76.606 1.00 31.78 69 VAL B O 1
ATOM 1942 N N . TYR B 1 70 ? -9.188 65.860 76.938 1.00 23.59 70 TYR B N 1
ATOM 1943 C CA . TYR B 1 70 ? -9.526 66.044 75.537 1.00 19.44 70 TYR B CA 1
ATOM 1944 C C . TYR B 1 70 ? -9.164 67.386 74.909 1.00 23.64 70 TYR B C 1
ATOM 1945 O O . TYR B 1 70 ? -9.047 67.484 73.686 1.00 24.27 70 TYR B O 1
ATOM 1954 N N . ALA B 1 71 ? -8.978 68.417 75.724 1.00 20.13 71 ALA B N 1
ATOM 1955 C CA . ALA B 1 71 ? -8.610 69.716 75.178 1.00 24.45 71 ALA B CA 1
ATOM 1956 C C . ALA B 1 71 ? -7.227 69.605 74.541 1.00 29.36 71 ALA B C 1
ATOM 1957 O O . ALA B 1 71 ? -6.871 70.395 73.666 1.00 24.98 71 ALA B O 1
ATOM 1959 N N . LYS B 1 72 ? -6.448 68.617 74.973 1.00 24.44 72 LYS B N 1
ATOM 1960 C CA . LYS B 1 72 ? -5.112 68.414 74.413 1.00 29.16 72 LYS B CA 1
ATOM 1961 C C . LYS B 1 72 ? -5.167 67.500 73.180 1.00 22.81 72 LYS B C 1
ATOM 1962 O O . LYS B 1 72 ? -4.156 67.280 72.523 1.00 25.54 72 LYS B O 1
ATOM 1968 N N . LYS B 1 73 ? -6.346 66.985 72.858 1.00 22.84 73 LYS B N 1
ATOM 1969 C CA . LYS B 1 73 ? -6.494 66.075 71.722 1.00 24.92 73 LYS B CA 1
ATOM 1970 C C . LYS B 1 73 ? -7.168 66.725 70.511 1.00 21.11 73 LYS B C 1
ATOM 1971 O O . LYS B 1 73 ? -6.742 66.537 69.370 1.00 22.69 73 LYS B O 1
ATOM 1977 N N . PHE B 1 74 ? -8.214 67.500 70.770 1.00 21.37 74 PHE B N 1
ATOM 1978 C CA . PHE B 1 74 ? -8.964 68.143 69.711 1.00 16.07 74 PHE B CA 1
ATOM 1979 C C . PHE B 1 74 ? -8.678 69.621 69.506 1.00 15.22 74 PHE B C 1
ATOM 1980 O O . PHE B 1 74 ? -8.461 70.366 70.460 1.00 24.29 74 PHE B O 1
ATOM 1988 N N . LYS B 1 75 ? -8.702 70.042 68.247 1.00 23.21 75 LYS B N 1
ATOM 1989 C CA . LYS B 1 75 ? -8.485 71.440 67.914 1.00 19.51 75 LYS B CA 1
ATOM 1990 C C . LYS B 1 75 ? -9.769 72.216 68.145 1.00 19.75 75 LYS B C 1
ATOM 1991 O O . LYS B 1 75 ? -10.866 71.663 68.058 1.00 20.12 75 LYS B O 1
ATOM 1997 N N . ASP B 1 76 ? -9.620 73.506 68.416 1.00 21.89 76 ASP B N 1
ATOM 1998 C CA . ASP B 1 76 ? -10.763 74.376 68.665 1.00 28.86 76 ASP B CA 1
ATOM 1999 C C . ASP B 1 76 ? -11.571 73.840 69.858 1.00 24.83 76 ASP B C 1
ATOM 2000 O O . ASP B 1 76 ? -12.793 73.977 69.921 1.00 21.19 76 ASP B O 1
ATOM 2005 N N . TYR B 1 77 ? -10.869 73.234 70.805 1.00 20.71 77 TYR B N 1
ATOM 2006 C CA . TYR B 1 77 ? -11.497 72.655 71.985 1.00 25.01 77 TYR B CA 1
ATOM 2007 C C . TYR B 1 77 ? -11.007 73.413 73.229 1.00 31.92 77 TYR B C 1
ATOM 2008 O O . TYR B 1 77 ? -9.920 73.138 73.741 1.00 31.99 77 TYR B O 1
ATOM 2017 N N . SER B 1 78 ? -11.808 74.371 73.701 1.00 19.86 78 SER B N 1
ATOM 2018 C CA . SER B 1 78 ? -11.447 75.182 74.867 1.00 19.51 78 SER B CA 1
ATOM 2019 C C . SER B 1 78 ? -11.094 74.356 76.089 1.00 21.53 78 SER B C 1
ATOM 2020 O O . SER B 1 78 ? -11.597 73.256 76.292 1.00 18.43 78 SER B O 1
ATOM 2023 N N . ILE B 1 79 ? -10.231 74.915 76.918 1.00 17.91 79 ILE B N 1
ATOM 2024 C CA . ILE B 1 79 ? -9.802 74.230 78.111 1.00 24.57 79 ILE B CA 1
ATOM 2025 C C . ILE B 1 79 ? -9.938 75.207 79.258 1.00 19.15 79 ILE B C 1
ATOM 2026 O O . ILE B 1 79 ? -9.943 76.418 79.045 1.00 24.17 79 ILE B O 1
ATOM 2031 N N . LEU B 1 80 ? -10.068 74.679 80.469 1.00 19.16 80 LEU B N 1
ATOM 2032 C CA . LEU B 1 80 ? -10.182 75.520 81.646 1.00 23.17 80 LEU B CA 1
ATOM 2033 C C . LEU B 1 80 ? -8.803 76.021 82.025 1.00 24.68 80 LEU B C 1
ATOM 2034 O O . LEU B 1 80 ? -7.805 75.332 81.816 1.00 26.75 80 LEU B O 1
ATOM 2039 N N . THR B 1 81 ? -8.749 77.227 82.575 1.00 24.96 81 THR B N 1
ATOM 2040 C CA . THR B 1 81 ? -7.483 77.795 83.006 1.00 24.49 81 THR B CA 1
ATOM 2041 C C . THR B 1 81 ? -7.227 77.231 84.399 1.00 29.38 81 THR B C 1
ATOM 2042 O O . THR B 1 81 ? -8.126 76.653 85.007 1.00 27.53 81 THR B O 1
ATOM 2046 N N . GLU B 1 82 ? -6.010 77.397 84.906 1.00 28.77 82 GLU B N 1
ATOM 2047 C CA . GLU B 1 82 ? -5.677 76.884 86.230 1.00 24.74 82 GLU B CA 1
ATOM 2048 C C . GLU B 1 82 ? -6.615 77.523 87.247 1.00 20.40 82 GLU B C 1
ATOM 2049 O O . GLU B 1 82 ? -7.196 76.844 88.100 1.00 28.05 82 GLU B O 1
ATOM 2055 N N . ARG B 1 83 ? -6.775 78.834 87.138 1.00 18.93 83 ARG B N 1
ATOM 2056 C CA . ARG B 1 83 ? -7.647 79.577 88.035 1.00 21.36 83 ARG B CA 1
ATOM 2057 C C . ARG B 1 83 ? -9.048 78.982 88.025 1.00 16.49 83 ARG B C 1
ATOM 2058 O O . ARG B 1 83 ? -9.621 78.715 89.071 1.00 20.66 83 ARG B O 1
ATOM 2066 N N . GLN B 1 84 ? -9.597 78.768 86.837 1.00 20.97 84 GLN B N 1
ATOM 2067 C CA . GLN B 1 84 ? -10.941 78.220 86.734 1.00 18.50 84 GLN B CA 1
ATOM 2068 C C . GLN B 1 84 ? -11.067 76.839 87.350 1.00 22.75 84 GLN B C 1
ATOM 2069 O O . GLN B 1 84 ? -12.002 76.580 88.107 1.00 20.33 84 GLN B O 1
ATOM 2075 N N . LEU B 1 85 ? -10.129 75.955 87.036 1.00 20.93 85 LEU B N 1
ATOM 2076 C CA . LEU B 1 85 ? -10.163 74.612 87.598 1.00 22.44 85 LEU B CA 1
ATOM 2077 C C . LEU B 1 85 ? -10.175 74.674 89.122 1.00 18.58 85 LEU B C 1
ATOM 2078 O O . LEU B 1 85 ? -11.064 74.117 89.772 1.00 23.55 85 LEU B O 1
ATOM 2083 N N . ARG B 1 86 ? -9.191 75.365 89.685 1.00 17.29 86 ARG B N 1
ATOM 2084 C CA . ARG B 1 86 ? -9.069 75.481 91.136 1.00 22.39 86 ARG B CA 1
ATOM 2085 C C . ARG B 1 86 ? -10.253 76.192 91.772 1.00 17.71 86 ARG B C 1
ATOM 2086 O O . ARG B 1 86 ? -10.610 75.918 92.921 1.00 22.85 86 ARG B O 1
ATOM 2094 N N . PHE B 1 87 ? -10.856 77.109 91.029 1.00 15.80 87 PHE B N 1
ATOM 2095 C CA . PHE B 1 87 ? -12.018 77.821 91.525 1.00 17.30 87 PHE B CA 1
ATOM 2096 C C . PHE B 1 87 ? -13.146 76.814 91.742 1.00 13.77 87 PHE B C 1
ATOM 2097 O O . PHE B 1 87 ? -13.725 76.740 92.826 1.00 21.77 87 PHE B O 1
ATOM 2105 N N . ILE B 1 88 ? -13.435 76.017 90.719 1.00 21.73 88 ILE B N 1
ATOM 2106 C CA . ILE B 1 88 ? -14.494 75.016 90.807 1.00 16.93 88 ILE B CA 1
ATOM 2107 C C . ILE B 1 88 ? -14.236 73.960 91.878 1.00 14.14 88 ILE B C 1
ATOM 2108 O O . ILE B 1 88 ? -15.157 73.560 92.582 1.00 21.50 88 ILE B O 1
ATOM 2113 N N . GLU B 1 89 ? -12.989 73.509 92.005 1.00 20.92 89 GLU B N 1
ATOM 2114 C CA . GLU B 1 89 ? -12.652 72.496 93.007 1.00 18.85 89 GLU B CA 1
ATOM 2115 C C . GLU B 1 89 ? -12.926 73.015 94.409 1.00 24.10 89 GLU B C 1
ATOM 2116 O O . GLU B 1 89 ? -13.486 72.308 95.245 1.00 24.32 89 GLU B O 1
ATOM 2122 N N . ASP B 1 90 ? -12.528 74.257 94.658 1.00 16.25 90 ASP B N 1
ATOM 2123 C CA . ASP B 1 90 ? -12.714 74.866 95.958 1.00 14.51 90 ASP B CA 1
ATOM 2124 C C . ASP B 1 90 ? -14.201 75.066 96.261 1.00 17.73 90 ASP B C 1
ATOM 2125 O O . ASP B 1 90 ? -14.602 75.139 97.416 1.00 25.42 90 ASP B O 1
ATOM 2130 N N . LYS B 1 91 ? -15.022 75.131 95.223 1.00 17.47 91 LYS B N 1
ATOM 2131 C CA . LYS B 1 91 ? -16.449 75.339 95.413 1.00 14.68 91 LYS B CA 1
ATOM 2132 C C . LYS B 1 91 ? -17.221 74.047 95.694 1.00 16.70 91 LYS B C 1
ATOM 2133 O O . LYS B 1 91 ? -18.297 74.075 96.289 1.00 17.32 91 LYS B O 1
ATOM 2139 N N . ILE B 1 92 ? -16.669 72.914 95.275 1.00 11.81 92 ILE B N 1
ATOM 2140 C CA . ILE B 1 92 ? -17.330 71.628 95.474 1.00 15.48 92 ILE B CA 1
ATOM 2141 C C . ILE B 1 92 ? -16.557 70.699 96.400 1.00 17.56 92 ILE B C 1
ATOM 2142 O O . ILE B 1 92 ? -16.989 69.576 96.642 1.00 17.39 92 ILE B O 1
ATOM 2147 N N . LYS B 1 93 ? -15.420 71.159 96.908 1.00 14.13 93 LYS B N 1
ATOM 2148 C CA . LYS B 1 93 ? -14.584 70.331 97.771 1.00 23.24 93 LYS B CA 1
ATOM 2149 C C . LYS B 1 93 ? -15.294 69.705 98.954 1.00 22.36 93 LYS B C 1
ATOM 2150 O O . LYS B 1 93 ? -14.947 68.606 99.381 1.00 25.50 93 LYS B O 1
ATOM 2156 N N . ALA B 1 94 ? -16.293 70.395 99.478 1.00 23.72 94 ALA B N 1
ATOM 2157 C CA . ALA B 1 94 ? -17.004 69.904 100.642 1.00 19.77 94 ALA B CA 1
ATOM 2158 C C . ALA B 1 94 ? -18.219 69.045 100.336 1.00 23.47 94 ALA B C 1
ATOM 2159 O O . ALA B 1 94 ? -18.830 68.502 101.247 1.00 23.34 94 ALA B O 1
ATOM 2161 N N . LYS B 1 95 ? -18.562 68.905 99.061 1.00 29.32 95 LYS B N 1
ATOM 2162 C CA . LYS B 1 95 ? -19.735 68.123 98.688 1.00 26.65 95 LYS B CA 1
ATOM 2163 C C . LYS B 1 95 ? -19.502 67.149 97.533 1.00 25.48 95 LYS B C 1
ATOM 2164 O O . LYS B 1 95 ? -20.377 66.350 97.198 1.00 29.66 95 LYS B O 1
ATOM 2170 N N . ALA B 1 96 ? -18.328 67.209 96.926 1.00 21.17 96 ALA B N 1
ATOM 2171 C CA . ALA B 1 96 ? -18.033 66.340 95.791 1.00 26.09 96 ALA B CA 1
ATOM 2172 C C . ALA B 1 96 ? -17.333 65.026 96.118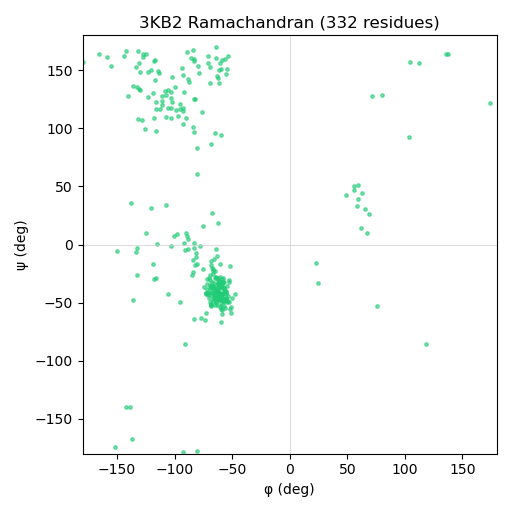 1.00 21.89 96 ALA B C 1
ATOM 2173 O O . ALA B 1 96 ? -16.602 64.906 97.096 1.00 18.93 96 ALA B O 1
ATOM 2175 N N . LYS B 1 97 ? -17.581 64.044 95.267 1.00 18.00 97 LYS B N 1
ATOM 2176 C CA . LYS B 1 97 ? -16.962 62.742 95.368 1.00 18.60 97 LYS B CA 1
ATOM 2177 C C . LYS B 1 97 ? -16.490 62.474 93.956 1.00 21.00 97 LYS B C 1
ATOM 2178 O O . LYS B 1 97 ? -17.301 62.272 93.047 1.00 20.05 97 LYS B O 1
ATOM 2184 N N . VAL B 1 98 ? -15.176 62.535 93.770 1.00 18.89 98 VAL B N 1
ATOM 2185 C CA . VAL B 1 98 ? -14.574 62.306 92.467 1.00 15.82 98 VAL B CA 1
ATOM 2186 C C . VAL B 1 98 ? -14.183 60.854 92.309 1.00 19.15 98 VAL B C 1
ATOM 2187 O O . VAL B 1 98 ? -13.319 60.350 93.022 1.00 13.08 98 VAL B O 1
ATOM 2191 N N . VAL B 1 99 ? -14.810 60.206 91.336 1.00 23.48 99 VAL B N 1
ATOM 2192 C CA . VAL B 1 99 ? -14.594 58.800 91.037 1.00 13.98 99 VAL B CA 1
ATOM 2193 C C . VAL B 1 99 ? -13.921 58.594 89.681 1.00 19.19 99 VAL B C 1
ATOM 2194 O O . VAL B 1 99 ? -14.493 58.915 88.644 1.00 20.22 99 VAL B O 1
ATOM 2198 N N . TYR B 1 100 ? -12.713 58.038 89.697 1.00 20.14 100 TYR B N 1
ATOM 2199 C CA . TYR B 1 100 ? -11.957 57.779 88.477 1.00 16.64 100 TYR B CA 1
ATOM 2200 C C . TYR B 1 100 ? -12.104 56.311 88.056 1.00 14.98 100 TYR B C 1
ATOM 2201 O O . TYR B 1 100 ? -11.696 55.407 88.774 1.00 18.29 100 TYR B O 1
ATOM 2210 N N . LEU B 1 101 ? -12.712 56.079 86.898 1.00 15.26 101 LEU B N 1
ATOM 2211 C CA . LEU B 1 101 ? -12.905 54.723 86.404 1.00 9.54 101 LEU B CA 1
ATOM 2212 C C . LEU B 1 101 ? -11.977 54.478 85.222 1.00 17.25 101 LEU B C 1
ATOM 2213 O O . LEU B 1 101 ? -11.895 55.293 84.299 1.00 21.22 101 LEU B O 1
ATOM 2218 N N . HIS B 1 102 ? -11.273 53.352 85.249 1.00 21.26 102 HIS B N 1
ATOM 2219 C CA . HIS B 1 102 ? -10.350 53.036 84.171 1.00 19.65 102 HIS B CA 1
ATOM 2220 C C . HIS B 1 102 ? -10.148 51.552 83.948 1.00 20.04 102 HIS B C 1
ATOM 2221 O O . HIS B 1 102 ? -10.788 50.713 84.574 1.00 21.71 102 HIS B O 1
ATOM 2228 N N . ALA B 1 103 ? -9.224 51.243 83.052 1.00 21.42 103 ALA B N 1
ATOM 2229 C CA . ALA B 1 103 ? -8.919 49.871 82.721 1.00 22.78 103 ALA B CA 1
ATOM 2230 C C . ALA B 1 103 ? -7.610 49.838 81.955 1.00 25.76 103 ALA B C 1
ATOM 2231 O O . ALA B 1 103 ? -7.140 50.870 81.469 1.00 25.21 103 ALA B O 1
ATOM 2233 N N . ASP B 1 104 ? -7.016 48.654 81.853 1.00 28.28 104 ASP B N 1
ATOM 2234 C CA . ASP B 1 104 ? -5.770 48.515 81.118 1.00 24.78 104 ASP B CA 1
ATOM 2235 C C . ASP B 1 104 ? -6.005 48.867 79.668 1.00 22.64 104 ASP B C 1
ATOM 2236 O O . ASP B 1 104 ? -7.066 48.588 79.113 1.00 26.52 104 ASP B O 1
ATOM 2241 N N . PRO B 1 105 ? -5.008 49.482 79.030 1.00 25.47 105 PRO B N 1
ATOM 2242 C CA . PRO B 1 105 ? -5.129 49.860 77.622 1.00 26.58 105 PRO B CA 1
ATOM 2243 C C . PRO B 1 105 ? -5.681 48.706 76.772 1.00 32.02 105 PRO B C 1
ATOM 2244 O O . PRO B 1 105 ? -6.548 48.910 75.926 1.00 33.23 105 PRO B O 1
ATOM 2248 N N . SER B 1 106 ? -5.188 47.496 77.020 1.00 28.35 106 SER B N 1
ATOM 2249 C CA . SER B 1 106 ? -5.617 46.322 76.267 1.00 29.37 106 SER B CA 1
ATOM 2250 C C . SER B 1 106 ? -7.043 45.899 76.560 1.00 27.89 106 SER B C 1
ATOM 2251 O O . SER B 1 106 ? -7.726 45.336 75.705 1.00 31.99 106 SER B O 1
ATOM 2254 N N . VAL B 1 107 ? -7.481 46.160 77.782 1.00 31.15 107 VAL B N 1
ATOM 2255 C CA . VAL B 1 107 ? -8.823 45.806 78.214 1.00 26.08 107 VAL B CA 1
ATOM 2256 C C . VAL B 1 107 ? -9.843 46.678 77.507 1.00 27.73 107 VAL B C 1
ATOM 2257 O O . VAL B 1 107 ? -10.902 46.213 77.092 1.00 30.45 107 VAL B O 1
ATOM 2261 N N . ILE B 1 108 ? -9.513 47.954 77.383 1.00 30.17 108 ILE B N 1
ATOM 2262 C CA . ILE B 1 108 ? -10.387 48.902 76.722 1.00 31.78 108 ILE B CA 1
ATOM 2263 C C . ILE B 1 108 ? -10.417 48.603 75.235 1.00 34.62 108 ILE B C 1
ATOM 2264 O O . ILE B 1 108 ? -11.481 48.572 74.620 1.00 35.25 108 ILE B O 1
ATOM 2269 N N . LYS B 1 109 ? -9.242 48.379 74.660 1.00 39.29 109 LYS B N 1
ATOM 2270 C CA . LYS B 1 109 ? -9.158 48.076 73.240 1.00 39.04 109 LYS B CA 1
ATOM 2271 C C . LYS B 1 109 ? -10.121 46.942 72.916 1.00 43.98 109 LYS B C 1
ATOM 2272 O O . LYS B 1 109 ? -10.979 47.072 72.046 1.00 49.08 109 LYS B O 1
ATOM 2278 N N . LYS B 1 110 ? -9.992 45.837 73.638 1.00 47.85 110 LYS B N 1
ATOM 2279 C CA . LYS B 1 110 ? -10.862 44.692 73.427 1.00 41.33 110 LYS B CA 1
ATOM 2280 C C . LYS B 1 110 ? -12.331 45.093 73.530 1.00 41.61 110 LYS B C 1
ATOM 2281 O O . LYS B 1 110 ? -13.177 44.572 72.805 1.00 44.40 110 LYS B O 1
ATOM 2287 N N . ARG B 1 111 ? -12.629 46.025 74.431 1.00 46.15 111 ARG B N 1
ATOM 2288 C CA . ARG B 1 111 ? -14.001 46.483 74.639 1.00 41.34 111 ARG B CA 1
ATOM 2289 C C . ARG B 1 111 ? -14.599 47.264 73.482 1.00 36.85 111 ARG B C 1
ATOM 2290 O O . ARG B 1 111 ? -15.819 47.382 73.382 1.00 34.90 111 ARG B O 1
ATOM 2298 N N . LEU B 1 112 ? -13.742 47.800 72.617 1.00 42.92 112 LEU B N 1
ATOM 2299 C CA . LEU B 1 112 ? -14.201 48.559 71.452 1.00 49.16 112 LEU B CA 1
ATOM 2300 C C . LEU B 1 112 ? -14.009 47.792 70.150 1.00 54.05 112 LEU B C 1
ATOM 2301 O O . LEU B 1 112 ? -13.737 48.393 69.112 1.00 59.29 112 LEU B O 1
ATOM 2306 N N . ARG B 1 113 ? -14.154 46.472 70.196 1.00 58.52 113 ARG B N 1
ATOM 2307 C CA . ARG B 1 113 ? -13.981 45.662 68.997 1.00 64.04 113 ARG B CA 1
ATOM 2308 C C . ARG B 1 113 ? -15.090 45.912 67.966 1.00 65.13 113 ARG B C 1
ATOM 2309 O O . ARG B 1 113 ? -16.101 45.212 67.936 1.00 66.88 113 ARG B O 1
ATOM 2317 N N . VAL B 1 114 ? -14.890 46.924 67.128 1.00 63.49 114 VAL B N 1
ATOM 2318 C CA . VAL B 1 114 ? -15.850 47.275 66.090 1.00 61.98 114 VAL B CA 1
ATOM 2319 C C . VAL B 1 114 ? -15.098 47.469 64.782 1.00 69.91 114 VAL B C 1
ATOM 2320 O O . VAL B 1 114 ? -15.658 47.295 63.695 1.00 72.90 114 VAL B O 1
ATOM 2324 N N . ARG B 1 115 ? -13.822 47.830 64.905 1.00 70.51 115 ARG B N 1
ATOM 2325 C CA . ARG B 1 115 ? -12.955 48.063 63.754 1.00 74.22 115 ARG B CA 1
ATOM 2326 C C . ARG B 1 115 ? -11.605 48.618 64.222 1.00 72.13 115 ARG B C 1
ATOM 2327 O O . ARG B 1 115 ? -11.543 49.671 64.866 1.00 71.07 115 ARG B O 1
ATOM 2335 N N . GLY B 1 116 ? -10.532 47.903 63.888 1.00 68.29 116 GLY B N 1
ATOM 2336 C CA . GLY B 1 116 ? -9.192 48.314 64.277 1.00 65.04 116 GLY B CA 1
ATOM 2337 C C . GLY B 1 116 ? -8.827 49.748 63.931 1.00 65.44 116 GLY B C 1
ATOM 2338 O O . GLY B 1 116 ? -7.885 50.307 64.497 1.00 57.67 116 GLY B O 1
ATOM 2339 N N . ASP B 1 117 ? -9.574 50.348 63.009 1.00 68.41 117 ASP B N 1
ATOM 2340 C CA . ASP B 1 117 ? -9.313 51.720 62.580 1.00 72.21 117 ASP B CA 1
ATOM 2341 C C . ASP B 1 117 ? -9.740 52.753 63.625 1.00 69.37 117 ASP B C 1
ATOM 2342 O O . ASP B 1 117 ? -9.065 53.771 63.797 1.00 69.16 117 ASP B O 1
ATOM 2347 N N . GLU B 1 118 ? -10.854 52.495 64.316 1.00 60.90 118 GLU B N 1
ATOM 2348 C CA . GLU B 1 118 ? -11.357 53.418 65.336 1.00 51.91 118 GLU B CA 1
ATOM 2349 C C . GLU B 1 118 ? -10.292 53.662 66.407 1.00 51.95 118 GLU B C 1
ATOM 2350 O O . GLU B 1 118 ? -10.141 54.777 66.918 1.00 53.48 118 GLU B O 1
ATOM 2356 N N . TYR B 1 119 ? -9.550 52.606 66.731 1.00 49.70 119 TYR B N 1
ATOM 2357 C CA . TYR B 1 119 ? -8.489 52.658 67.733 1.00 44.12 119 TYR B CA 1
ATOM 2358 C C . TYR B 1 119 ? -7.458 53.733 67.390 1.00 46.43 119 TYR B C 1
ATOM 2359 O O . TYR B 1 119 ? -6.587 53.528 66.541 1.00 37.65 119 TYR B O 1
ATOM 2368 N N . ASP B 1 124 ? -3.362 56.580 70.935 1.00 50.67 124 ASP B N 1
ATOM 2369 C CA . ASP B 1 124 ? -4.761 56.974 71.082 1.00 55.24 124 ASP B CA 1
ATOM 2370 C C . ASP B 1 124 ? -5.206 56.661 72.505 1.00 49.35 124 ASP B C 1
ATOM 2371 O O . ASP B 1 124 ? -5.148 57.524 73.382 1.00 51.04 124 ASP B O 1
ATOM 2376 N N . ILE B 1 125 ? -5.637 55.425 72.732 1.00 43.49 125 ILE B N 1
ATOM 2377 C CA . ILE B 1 125 ? -6.089 55.000 74.053 1.00 36.71 125 ILE B CA 1
ATOM 2378 C C . ILE B 1 125 ? -4.964 55.102 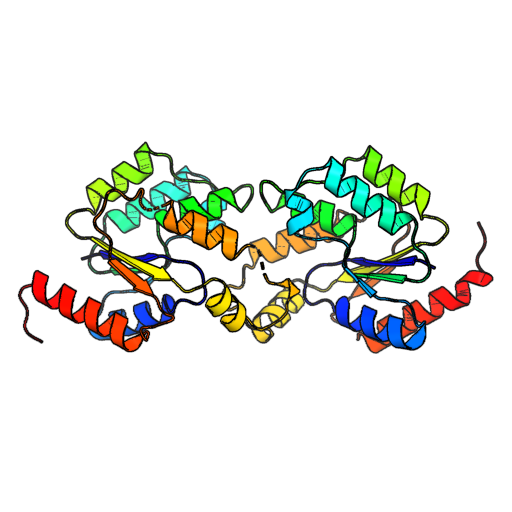75.075 1.00 35.59 125 ILE B C 1
ATOM 2379 O O . ILE B 1 125 ? -5.159 55.581 76.190 1.00 29.47 125 ILE B O 1
ATOM 2384 N N . ASP B 1 126 ? -3.784 54.642 74.691 1.00 31.75 126 ASP B N 1
ATOM 2385 C CA . ASP B 1 126 ? -2.640 54.691 75.581 1.00 38.30 126 ASP B CA 1
ATOM 2386 C C . ASP B 1 126 ? -2.344 56.120 75.985 1.00 35.26 126 ASP B C 1
ATOM 2387 O O . ASP B 1 126 ? -2.061 56.397 77.146 1.00 34.63 126 ASP B O 1
ATOM 2392 N N . SER B 1 127 ? -2.421 57.025 75.018 1.00 34.80 127 SER B N 1
ATOM 2393 C CA . SER B 1 127 ? -2.148 58.428 75.275 1.00 37.69 127 SER B CA 1
ATOM 2394 C C . SER B 1 127 ? -3.225 59.080 76.138 1.00 36.18 127 SER B C 1
ATOM 2395 O O . SER B 1 127 ? -2.929 59.951 76.952 1.00 40.75 127 SER B O 1
ATOM 2398 N N . ILE B 1 128 ? -4.472 58.663 75.964 1.00 34.35 128 ILE B N 1
ATOM 2399 C CA . ILE B 1 128 ? -5.563 59.229 76.747 1.00 37.44 128 ILE B CA 1
ATOM 2400 C C . ILE B 1 128 ? -5.483 58.805 78.218 1.00 38.15 128 ILE B C 1
ATOM 2401 O O . ILE B 1 128 ? -5.701 59.616 79.125 1.00 35.48 128 ILE B O 1
ATOM 2406 N N . LEU B 1 129 ? -5.163 57.536 78.447 1.00 39.36 129 LEU B N 1
ATOM 2407 C CA . LEU B 1 129 ? -5.049 56.998 79.798 1.00 34.04 129 LEU B CA 1
ATOM 2408 C C . LEU B 1 129 ? -3.937 57.702 80.552 1.00 35.08 129 LEU B C 1
ATOM 2409 O O . LEU B 1 129 ? -4.076 58.027 81.732 1.00 34.09 129 LEU B O 1
ATOM 2414 N N . GLU B 1 130 ? -2.827 57.934 79.861 1.00 39.08 130 GLU B N 1
ATOM 2415 C CA . GLU B 1 130 ? -1.684 58.605 80.464 1.00 36.47 130 GLU B CA 1
ATOM 2416 C C . GLU B 1 130 ? -2.091 60.012 80.895 1.00 34.38 130 GLU B C 1
ATOM 2417 O O . GLU B 1 130 ? -1.718 60.473 81.977 1.00 32.45 130 GLU B O 1
ATOM 2423 N N . LEU B 1 131 ? -2.866 60.685 80.047 1.00 31.69 131 LEU B N 1
ATOM 2424 C CA . LEU B 1 131 ? -3.339 62.036 80.350 1.00 35.72 131 LEU B CA 1
ATOM 2425 C C . LEU B 1 131 ? -4.274 62.037 81.564 1.00 29.38 131 LEU B C 1
ATOM 2426 O O . LEU B 1 131 ? -4.154 62.889 82.453 1.00 31.01 131 LEU B O 1
ATOM 2431 N N . TYR B 1 132 ? -5.201 61.086 81.607 1.00 23.52 132 TYR B N 1
ATOM 2432 C CA . TYR B 1 132 ? -6.104 60.992 82.742 1.00 18.27 132 TYR B CA 1
ATOM 2433 C C . TYR B 1 132 ? -5.309 60.813 84.019 1.00 18.43 132 TYR B C 1
ATOM 2434 O O . TYR B 1 132 ? -5.540 61.514 85.002 1.00 23.22 132 TYR B O 1
ATOM 2443 N N . ARG B 1 133 ? -4.366 59.877 84.007 1.00 19.19 133 ARG B N 1
ATOM 2444 C CA . ARG B 1 133 ? -3.558 59.643 85.195 1.00 22.68 133 ARG B CA 1
ATOM 2445 C C . ARG B 1 133 ? -2.912 60.930 85.668 1.00 22.82 133 ARG B C 1
ATOM 2446 O O . ARG B 1 133 ? -2.982 61.258 86.850 1.00 28.44 133 ARG B O 1
ATOM 2454 N N . GLU B 1 134 ? -2.287 61.657 84.740 1.00 21.39 134 GLU B N 1
ATOM 2455 C CA . GLU B 1 134 ? -1.623 62.911 85.071 1.00 21.28 134 GLU B CA 1
ATOM 2456 C C . GLU B 1 134 ? -2.621 63.947 85.584 1.00 30.28 134 GLU B C 1
ATOM 2457 O O . GLU B 1 134 ? -2.377 64.616 86.587 1.00 26.57 134 GLU B O 1
ATOM 2463 N N . VAL B 1 135 ? -3.752 64.070 84.900 1.00 30.01 135 VAL B N 1
ATOM 2464 C CA . VAL B 1 135 ? -4.781 65.016 85.308 1.00 25.55 135 VAL B CA 1
ATOM 2465 C C . VAL B 1 135 ? -5.324 64.671 86.688 1.00 29.47 135 VAL B C 1
ATOM 2466 O O . VAL B 1 135 ? -5.442 65.535 87.556 1.00 28.79 135 VAL B O 1
ATOM 2478 N N . SER B 1 137 ? -3.913 62.785 88.914 1.00 33.62 137 SER B N 1
ATOM 2479 C CA . SER B 1 137 ? -2.843 62.876 89.889 1.00 35.89 137 SER B CA 1
ATOM 2480 C C . SER B 1 137 ? -2.579 64.325 90.267 1.00 33.15 137 SER B C 1
ATOM 2481 O O . SER B 1 137 ? -1.929 64.595 91.274 1.00 40.87 137 SER B O 1
ATOM 2484 N N . ASN B 1 138 ? -3.089 65.253 89.462 1.00 30.25 138 ASN B N 1
ATOM 2485 C CA . ASN B 1 138 ? -2.917 66.681 89.726 1.00 33.45 138 ASN B CA 1
ATOM 2486 C C . ASN B 1 138 ? -4.173 67.311 90.312 1.00 39.88 138 ASN B C 1
ATOM 2487 O O . ASN B 1 138 ? -4.199 68.511 90.606 1.00 36.37 138 ASN B O 1
ATOM 2492 N N . ALA B 1 139 ? -5.217 66.504 90.470 1.00 33.59 139 ALA B N 1
ATOM 2493 C CA . ALA B 1 139 ? -6.462 67.007 91.025 1.00 30.69 139 ALA B CA 1
ATOM 2494 C C . ALA B 1 139 ? -6.194 67.544 92.423 1.00 36.14 139 ALA B C 1
ATOM 2495 O O . ALA B 1 139 ? -5.282 67.078 93.111 1.00 32.60 139 ALA B O 1
ATOM 2497 N N . GLY B 1 140 ? -6.987 68.531 92.830 1.00 27.70 140 GLY B N 1
ATOM 2498 C CA . GLY B 1 140 ? -6.824 69.121 94.143 1.00 25.72 140 GLY B CA 1
ATOM 2499 C C . GLY B 1 140 ? -7.842 68.571 95.115 1.00 24.81 140 GLY B C 1
ATOM 2500 O O . GLY B 1 140 ? -7.960 69.041 96.241 1.00 35.70 140 GLY B O 1
ATOM 2501 N N . LEU B 1 141 ? -8.587 67.565 94.681 1.00 27.37 141 LEU B N 1
ATOM 2502 C CA . LEU B 1 141 ? -9.601 66.957 95.537 1.00 27.56 141 LEU B CA 1
ATOM 2503 C C . LEU B 1 141 ? -9.248 65.501 95.799 1.00 26.97 141 LEU B C 1
ATOM 2504 O O . LEU B 1 141 ? -8.481 64.896 95.048 1.00 26.50 141 LEU B O 1
ATOM 2509 N N . HIS B 1 142 ? -9.794 64.942 96.870 1.00 24.58 142 HIS B N 1
ATOM 2510 C CA . HIS B 1 142 ? -9.546 63.542 97.161 1.00 29.90 142 HIS B CA 1
ATOM 2511 C C . HIS B 1 142 ? -10.295 62.803 96.072 1.00 29.29 142 HIS B C 1
ATOM 2512 O O . HIS B 1 142 ? -11.395 63.209 95.699 1.00 34.76 142 HIS B O 1
ATOM 2519 N N . THR B 1 143 ? -9.701 61.744 95.533 1.00 27.21 143 THR B N 1
ATOM 2520 C CA . THR B 1 143 ? -10.368 60.977 94.494 1.00 18.57 143 THR B CA 1
ATOM 2521 C C . THR B 1 143 ? -10.399 59.496 94.848 1.00 22.37 143 THR B C 1
ATOM 2522 O O . THR B 1 143 ? -9.685 59.034 95.735 1.00 18.66 143 THR B O 1
ATOM 2526 N N . TYR B 1 144 ? -11.251 58.764 94.147 1.00 20.23 144 TYR B N 1
ATOM 2527 C CA . TYR B 1 144 ? -11.392 57.331 94.334 1.00 16.56 144 TYR B CA 1
ATOM 2528 C C . TYR B 1 144 ? -11.292 56.744 92.937 1.00 20.77 144 TYR B C 1
ATOM 2529 O O . TYR B 1 144 ? -11.920 57.246 92.004 1.00 23.41 144 TYR B O 1
ATOM 2538 N N . SER B 1 145 ? -10.490 55.699 92.784 1.00 19.20 145 SER B N 1
ATOM 2539 C CA . SER B 1 145 ? -10.325 55.069 91.482 1.00 12.55 145 SER B CA 1
ATOM 2540 C C . SER B 1 145 ? -10.689 53.598 91.574 1.00 19.22 145 SER B C 1
ATOM 2541 O O . SER B 1 145 ? -10.509 52.961 92.609 1.00 18.09 145 SER B O 1
ATOM 2544 N N . TRP B 1 146 ? -11.202 53.072 90.472 1.00 17.65 146 TRP B N 1
ATOM 2545 C CA . TRP B 1 146 ? -11.592 51.685 90.372 1.00 12.57 146 TRP B CA 1
ATOM 2546 C C . TRP B 1 146 ? -11.096 51.175 89.026 1.00 12.62 146 TRP B C 1
ATOM 2547 O O . TRP B 1 146 ? -11.187 51.864 88.012 1.00 15.27 146 TRP B O 1
ATOM 2558 N N . ASP B 1 147 ? -10.537 49.977 89.036 1.00 11.26 147 ASP B N 1
ATOM 2559 C CA . ASP B 1 147 ? -10.046 49.350 87.825 1.00 16.55 147 ASP B CA 1
ATOM 2560 C C . ASP B 1 147 ? -11.242 48.529 87.390 1.00 18.04 147 ASP B C 1
ATOM 2561 O O . ASP B 1 147 ? -11.548 47.495 87.985 1.00 21.02 147 ASP B O 1
ATOM 2566 N N . THR B 1 148 ? -11.950 49.025 86.379 1.00 20.73 148 THR B N 1
ATOM 2567 C CA . THR B 1 148 ? -13.142 48.357 85.869 1.00 19.74 148 THR B CA 1
ATOM 2568 C C . THR B 1 148 ? -12.824 46.986 85.296 1.00 19.26 148 THR B C 1
ATOM 2569 O O . THR B 1 148 ? -13.727 46.210 84.990 1.00 20.43 148 THR B O 1
ATOM 2573 N N . GLY B 1 149 ? -11.528 46.707 85.167 1.00 24.35 149 GLY B N 1
ATOM 2574 C CA . GLY B 1 149 ? -11.065 45.436 84.648 1.00 20.01 149 GLY B CA 1
ATOM 2575 C C . GLY B 1 149 ? -11.013 44.382 85.733 1.00 23.29 149 GLY B C 1
ATOM 2576 O O . GLY B 1 149 ? -10.884 43.196 85.439 1.00 21.71 149 GLY B O 1
ATOM 2577 N N . GLN B 1 150 ? -11.120 44.810 86.988 1.00 24.34 150 GLN B N 1
ATOM 2578 C CA . GLN B 1 150 ? -11.089 43.889 88.124 1.00 21.01 150 GLN B CA 1
ATOM 2579 C C . GLN B 1 150 ? -12.393 43.930 88.908 1.00 25.28 150 GLN B C 1
ATOM 2580 O O . GLN B 1 150 ? -12.770 42.939 89.531 1.00 28.37 150 GLN B O 1
ATOM 2586 N N . TRP B 1 151 ? -13.062 45.086 88.894 1.00 19.18 151 TRP B N 1
ATOM 2587 C CA . TRP B 1 151 ? -14.331 45.256 89.608 1.00 18.57 151 TRP B CA 1
ATOM 2588 C C . TRP B 1 151 ? -15.484 45.549 88.649 1.00 17.73 151 TRP B C 1
ATOM 2589 O O . TRP B 1 151 ? -15.330 46.281 87.673 1.00 13.98 151 TRP B O 1
ATOM 2600 N N . SER B 1 152 ? -16.648 44.988 88.945 1.00 14.14 152 SER B N 1
ATOM 2601 C CA . SER B 1 152 ? -17.798 45.182 88.088 1.00 14.23 152 SER B CA 1
ATOM 2602 C C . SER B 1 152 ? -18.512 46.488 88.390 1.00 22.24 152 SER B C 1
ATOM 2603 O O . SER B 1 152 ? -18.391 47.056 89.479 1.00 19.98 152 SER B O 1
ATOM 2606 N N . SER B 1 153 ? -19.263 46.955 87.399 1.00 27.30 153 SER B N 1
ATOM 2607 C CA . SER B 1 153 ? -20.023 48.190 87.502 1.00 25.88 153 SER B CA 1
ATOM 2608 C C . SER B 1 153 ? -20.973 48.138 88.684 1.00 23.57 153 SER B C 1
ATOM 2609 O O . SER B 1 153 ? -21.278 49.154 89.317 1.00 21.24 153 SER B O 1
ATOM 2612 N N . ASP B 1 154 ? -21.443 46.932 88.966 1.00 25.21 154 ASP B N 1
ATOM 2613 C CA . ASP B 1 154 ? -22.373 46.706 90.052 1.00 20.43 154 ASP B CA 1
ATOM 2614 C C . ASP B 1 154 ? -21.710 46.844 91.424 1.00 27.20 154 ASP B C 1
ATOM 2615 O O . ASP B 1 154 ? -22.279 47.438 92.342 1.00 24.34 154 ASP B O 1
ATOM 2620 N N . GLU B 1 155 ? -20.498 46.311 91.552 1.00 23.11 155 GLU B N 1
ATOM 2621 C CA . GLU B 1 155 ? -19.763 46.389 92.805 1.00 15.53 155 GLU B CA 1
ATOM 2622 C C . GLU B 1 155 ? -19.282 47.814 93.043 1.00 17.38 155 GLU B C 1
ATOM 2623 O O . GLU B 1 155 ? -19.196 48.271 94.188 1.00 23.93 155 GLU B O 1
ATOM 2629 N N . ILE B 1 156 ? -18.952 48.515 91.963 1.00 13.86 156 ILE B N 1
ATOM 2630 C CA . ILE B 1 156 ? -18.500 49.898 92.085 1.00 15.91 156 ILE B CA 1
ATOM 2631 C C . ILE B 1 156 ? -19.661 50.780 92.584 1.00 17.35 156 ILE B C 1
ATOM 2632 O O . ILE B 1 156 ? -19.504 51.535 93.550 1.00 19.98 156 ILE B O 1
ATOM 2637 N N . ALA B 1 157 ? -20.828 50.657 91.955 1.00 7.38 157 ALA B N 1
ATOM 2638 C CA . ALA B 1 157 ? -21.995 51.443 92.356 1.00 13.76 157 ALA B CA 1
ATOM 2639 C C . ALA B 1 157 ? -22.309 51.204 93.825 1.00 14.41 157 ALA B C 1
ATOM 2640 O O . ALA B 1 157 ? -22.489 52.152 94.589 1.00 14.63 157 ALA B O 1
ATOM 2642 N N . LYS B 1 158 ? -22.378 49.935 94.216 1.00 20.85 158 LYS B N 1
ATOM 2643 C CA . LYS B 1 158 ? -22.667 49.594 95.604 1.00 26.97 158 LYS B CA 1
ATOM 2644 C C . LYS B 1 158 ? -21.686 50.251 96.580 1.00 19.97 158 LYS B C 1
ATOM 2645 O O . LYS B 1 158 ? -22.095 50.733 97.634 1.00 18.93 158 LYS B O 1
ATOM 2651 N N . ASP B 1 159 ? -20.399 50.278 96.241 1.00 22.91 159 ASP B N 1
ATOM 2652 C CA . ASP B 1 159 ? -19.409 50.910 97.125 1.00 15.12 159 ASP B CA 1
ATOM 2653 C C . ASP B 1 159 ? -19.693 52.399 97.304 1.00 14.66 159 ASP B C 1
ATOM 2654 O O . ASP B 1 159 ? -19.670 52.915 98.420 1.00 20.12 159 ASP B O 1
ATOM 2659 N N . ILE B 1 160 ? -19.947 53.076 96.187 1.00 18.25 160 ILE B N 1
ATOM 2660 C CA . ILE B 1 160 ? -20.229 54.505 96.169 1.00 21.19 160 ILE B CA 1
ATOM 2661 C C . ILE B 1 160 ? -21.528 54.797 96.921 1.00 21.93 160 ILE B C 1
ATOM 2662 O O . ILE B 1 160 ? -21.619 55.779 97.661 1.00 25.71 160 ILE B O 1
ATOM 2667 N N . ILE B 1 161 ? -22.529 53.944 96.736 1.00 22.71 161 ILE B N 1
ATOM 2668 C CA . ILE B 1 161 ? -23.804 54.118 97.427 1.00 25.51 161 ILE B CA 1
ATOM 2669 C C . ILE B 1 161 ? -23.581 53.934 98.923 1.00 26.68 161 ILE B C 1
ATOM 2670 O O . ILE B 1 161 ? -24.078 54.714 99.735 1.00 20.89 161 ILE B O 1
ATOM 2675 N N . PHE B 1 162 ? -22.827 52.899 99.280 1.00 27.17 162 PHE B N 1
ATOM 2676 C CA . PHE B 1 162 ? -22.549 52.607 100.684 1.00 31.12 162 PHE B CA 1
ATOM 2677 C C . PHE B 1 162 ? -21.826 53.788 101.295 1.00 28.84 162 PHE B C 1
ATOM 2678 O O . PHE B 1 162 ? -22.131 54.213 102.407 1.00 25.15 162 PHE B O 1
ATOM 2686 N N . LEU B 1 163 ? -20.860 54.310 100.552 1.00 26.64 163 LEU B N 1
ATOM 2687 C CA . LEU B 1 163 ? -20.075 55.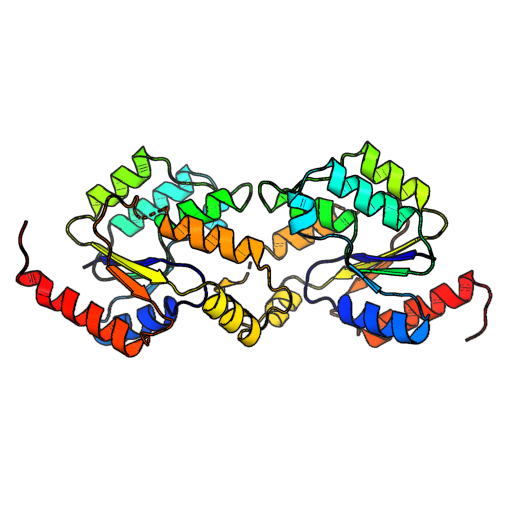440 101.008 1.00 21.03 163 LEU B CA 1
ATOM 2688 C C . LEU B 1 163 ? -20.935 56.683 101.260 1.00 26.58 163 LEU B C 1
ATOM 2689 O O . LEU B 1 163 ? -20.903 57.266 102.346 1.00 26.49 163 LEU B O 1
ATOM 2694 N N . VAL B 1 164 ? -21.703 57.082 100.253 1.00 26.60 164 VAL B N 1
ATOM 2695 C CA . VAL B 1 164 ? -22.578 58.241 100.369 1.00 24.44 164 VAL B CA 1
ATOM 2696 C C . VAL B 1 164 ? -23.544 58.104 101.554 1.00 26.76 164 VAL B C 1
ATOM 2697 O O . VAL B 1 164 ? -23.800 59.072 102.263 1.00 30.25 164 VAL B O 1
ATOM 2701 N N . GLU B 1 165 ? -24.080 56.906 101.764 1.00 25.59 165 GLU B N 1
ATOM 2702 C CA . GLU B 1 165 ? -24.996 56.677 102.872 1.00 25.43 165 GLU B CA 1
ATOM 2703 C C . GLU B 1 165 ? -24.310 56.921 104.205 1.00 29.62 165 GLU B C 1
ATOM 2704 O O . GLU B 1 165 ? -24.940 57.370 105.157 1.00 38.54 165 GLU B O 1
ATOM 2710 N N . LEU B 1 166 ? -23.018 56.627 104.284 1.00 36.35 166 LEU B N 1
ATOM 2711 C CA . LEU B 1 166 ? -22.299 56.824 105.534 1.00 42.41 166 LEU B CA 1
ATOM 2712 C C . LEU B 1 166 ? -22.145 58.282 105.902 1.00 40.28 166 LEU B C 1
ATOM 2713 O O . LEU B 1 166 ? -22.468 58.679 107.019 1.00 46.66 166 LEU B O 1
ATOM 2718 N N . GLU B 1 167 ? -21.643 59.074 104.963 1.00 40.24 167 GLU B N 1
ATOM 2719 C CA . GLU B 1 167 ? -21.435 60.492 105.204 1.00 40.65 167 GLU B CA 1
ATOM 2720 C C . GLU B 1 167 ? -22.741 61.174 105.562 1.00 34.83 167 GLU B C 1
ATOM 2721 O O . GLU B 1 167 ? -22.759 62.097 106.370 1.00 42.51 167 GLU B O 1
ATOM 2727 N N . HIS B 1 168 ? -23.834 60.709 104.964 1.00 34.85 168 HIS B N 1
ATOM 2728 C CA . HIS B 1 168 ? -25.155 61.272 105.235 1.00 35.67 168 HIS B CA 1
ATOM 2729 C C . HIS B 1 168 ? -25.697 60.768 106.560 1.00 36.59 168 HIS B C 1
ATOM 2730 O O . HIS B 1 168 ? -26.789 61.147 106.975 1.00 36.80 168 HIS B O 1
ATOM 2737 N N . HIS B 1 169 ? -24.921 59.911 107.215 1.00 36.76 169 HIS B N 1
ATOM 2738 C CA . HIS B 1 169 ? -25.304 59.319 108.490 1.00 37.09 169 HIS B CA 1
ATOM 2739 C C . HIS B 1 169 ? -26.642 58.596 108.384 1.00 36.79 169 HIS B C 1
ATOM 2740 O O . HIS B 1 169 ? -27.516 58.766 109.229 1.00 32.34 169 HIS B O 1
ATOM 2747 N N . HIS B 1 170 ? -26.786 57.788 107.336 1.00 32.66 170 HIS B N 1
ATOM 2748 C CA . HIS B 1 170 ? -28.001 57.015 107.103 1.00 38.28 170 HIS B CA 1
ATOM 2749 C C . HIS B 1 170 ? -27.672 55.529 107.141 1.00 42.28 170 HIS B C 1
ATOM 2750 O O . HIS B 1 170 ? -26.519 55.140 106.942 1.00 46.07 170 HIS B O 1
ATOM 2757 N N . HIS B 1 171 ? -28.682 54.697 107.392 1.00 42.32 171 HIS B N 1
ATOM 2758 C CA . HIS B 1 171 ? -28.474 53.250 107.435 1.00 43.51 171 HIS B CA 1
ATOM 2759 C C . HIS B 1 171 ? -28.440 52.645 106.032 1.00 38.23 171 HIS B C 1
ATOM 2760 O O . HIS B 1 171 ? -28.541 53.357 105.033 1.00 39.28 171 HIS B O 1
ATOM 2767 N N . HIS B 1 172 ? -28.301 51.327 105.962 1.00 35.42 172 HIS B N 1
ATOM 2768 C CA . HIS B 1 172 ? -28.229 50.638 104.678 1.00 43.20 172 HIS B CA 1
ATOM 2769 C C . HIS B 1 172 ? -29.458 49.768 104.431 1.00 36.25 172 HIS B C 1
ATOM 2770 O O . HIS B 1 172 ? -30.161 49.395 105.369 1.00 39.96 172 HIS B O 1
#

Organism: Bacillus subtilis (strain 168) (NCBI:txid224308)

Nearest PDB structures (foldseek):
  3kb2-assembly2_A  TM=1.006E+00  e=6.821E-33  Bacillus subtilis
  3kb2-assembly2_B-2  TM=9.520E-01  e=1.553E-28  Bacillus subtilis
  4qga-assembly1_A  TM=6.391E-01  e=1.440E-05  Staphylococcus aureus subsp. aureus MRSA252
  3d3q-assembly1_A  TM=5.286E-01  e=1.194E-04  Staphylococcus epidermidis ATCC 12228
  7swl-assembly1_B  TM=3.239E-01  e=3.086E-01  Thermochaetoides thermophila

CATH classification: 3.40.50.300

InterPro domains:
  IPR027417 P-loop containing nucleoside triphosphate hydrolase [G3DSA:3.40.50.300] (1-165)
  IPR027417 P-loop containing nucleoside triphosphate hydrolase [SSF52540] (3-162)

Sequence (336 aa):
TLIILEGPDCCFKSTVAAKLSKELKYPIIKGSSFELAKSGNEKLFEHFNKLADEDNVIIDRFVYSNLVYAKKFKDYSILTERQLRFIEDKIKAKAKVVYLHADPSVIKKRLRVRGDEYIEGKDIDSILELYREVSNAGLHTYSWDTGQWSSDEIAKDIIFLVELEHHHHHTLIILEGPDCCFKSTVAAKLSKELKYPIIKGSSFELAKSGNEKLFEHFNKLADEDNVIIDRFVYSNLVYAKKFKDYSILTERQLRFIEDKIKAKAKVVYLHADPSVIKKRLRVRGDEYDIDSILELYREVSNAGLHTYSWDTGQWSSDEIAKDIIFLVELEHHHHH